Protein AF-A0A1Y0D7A4-F1 (afdb_monomer_lite)

pLDDT: mean 79.64, std 21.71, range [25.44, 97.0]

Secondary structure (DSSP, 8-state):
--GGG-SEEEEEEE-SS-THHHHHHHHIIIIIHHHTTPPP---SEEEEEE-HHHHHHHHHHHSSTTSHHHHHHHHTT-TTS-SS-EEEE-B-TTS-B-S---SHHHHHHHHHHHHHHHHHHHH-TTEEEEEE-TTS-HHHHHHHHHHHHHH--TT-EEE-------S---SSS-------------

InterPro domains:
  IPR013413 CRISPR-associated protein, NE0113 [TIGR02584] (11-155)
  IPR019092 CRISPR system ring nuclease SSO2081-like domain [PF09623] (18-155)

Radius of gyration: 16.31 Å; chains: 1; bounding box: 36×42×41 Å

Foldseek 3Di:
DALQPFPAEEEEEEAAQDLVVVLVVQCCQAVVCVVVVHRHRAHLAYEYEYAPQNVVNNCVAADDCPHPVVVSCVVRVSVNHHPDHHYHFQAAPVRHGGNHQDDPRSLVSLLVSLLVVLLVQLVDPRYEYEYELPHHDVSNSVSNVVSCVVSPDPSYDYFYDDDPPPDDDDDDDDDDDDDDDGDDPD

Structure (mmCIF, N/CA/C/O backbone):
data_AF-A0A1Y0D7A4-F1
#
_entry.id   AF-A0A1Y0D7A4-F1
#
loop_
_atom_site.group_PDB
_atom_site.id
_atom_site.type_symbol
_atom_site.label_atom_id
_atom_site.label_alt_id
_atom_site.label_comp_id
_atom_site.label_asym_id
_atom_site.label_entity_id
_atom_site.label_seq_id
_atom_site.pdbx_PDB_ins_code
_atom_site.Cartn_x
_atom_site.Cartn_y
_atom_site.Cartn_z
_atom_site.occupancy
_atom_site.B_iso_or_equiv
_atom_site.auth_seq_id
_atom_site.auth_comp_id
_atom_site.auth_asym_id
_atom_site.auth_atom_id
_atom_site.pdbx_PDB_model_num
ATOM 1 N N . MET A 1 1 ? -22.213 -8.895 2.397 1.00 66.75 1 MET A N 1
ATOM 2 C CA . MET A 1 1 ? -21.315 -8.261 3.378 1.00 66.75 1 MET A CA 1
ATOM 3 C C . MET A 1 1 ? -20.869 -6.936 2.798 1.00 66.75 1 MET A C 1
ATOM 5 O O . MET A 1 1 ? -20.529 -6.893 1.618 1.00 66.75 1 MET A O 1
ATOM 9 N N . ARG A 1 2 ? -20.982 -5.854 3.564 1.00 76.62 2 ARG A N 1
ATOM 10 C CA . ARG A 1 2 ? -20.491 -4.536 3.144 1.00 76.62 2 ARG A CA 1
ATOM 11 C C . ARG A 1 2 ? -18.962 -4.493 3.295 1.00 76.62 2 ARG A C 1
ATOM 13 O O . ARG A 1 2 ? -18.454 -5.177 4.179 1.00 76.62 2 ARG A O 1
ATOM 20 N N . PRO A 1 3 ? -18.215 -3.712 2.491 1.00 79.56 3 PRO A N 1
ATOM 21 C CA . PRO A 1 3 ? -16.749 -3.664 2.570 1.00 79.56 3 PRO A CA 1
ATOM 22 C C . PRO A 1 3 ? -16.194 -3.415 3.985 1.00 79.56 3 PRO A C 1
ATOM 24 O O . PRO A 1 3 ? -15.186 -3.999 4.364 1.00 79.56 3 PRO A O 1
ATOM 27 N N . GLU A 1 4 ? -16.869 -2.594 4.792 1.00 81.12 4 GLU A N 1
ATOM 28 C CA . GLU A 1 4 ? -16.495 -2.300 6.182 1.00 81.12 4 GLU A CA 1
ATOM 29 C C . GLU A 1 4 ? -16.616 -3.503 7.146 1.00 81.12 4 GLU A C 1
ATOM 31 O O . GLU A 1 4 ? -15.912 -3.558 8.158 1.00 81.12 4 GLU A O 1
ATOM 36 N N . GLU A 1 5 ? -17.460 -4.483 6.812 1.00 81.56 5 GLU A N 1
ATOM 37 C CA . GLU A 1 5 ? -17.761 -5.675 7.623 1.00 81.56 5 GLU A CA 1
ATOM 38 C C . GLU A 1 5 ? -16.810 -6.844 7.344 1.00 81.56 5 GLU A C 1
ATOM 40 O O . GLU A 1 5 ? -16.833 -7.835 8.070 1.00 81.56 5 GLU A O 1
ATOM 45 N N . HIS A 1 6 ? -15.973 -6.748 6.307 1.00 81.56 6 HIS A N 1
ATOM 46 C CA . HIS A 1 6 ? -15.005 -7.797 6.008 1.00 81.56 6 HIS A CA 1
ATOM 47 C C . HIS A 1 6 ? -13.933 -7.893 7.107 1.00 81.56 6 HIS A C 1
ATOM 49 O O . HIS A 1 6 ? -13.478 -6.854 7.612 1.00 81.56 6 HIS A O 1
ATOM 55 N N . PRO A 1 7 ? -13.503 -9.116 7.474 1.00 81.19 7 PRO A N 1
ATOM 56 C CA . PRO A 1 7 ? -12.421 -9.309 8.435 1.00 81.19 7 PRO A CA 1
ATOM 57 C C . PRO A 1 7 ? -11.089 -8.805 7.868 1.00 81.19 7 PRO A C 1
ATOM 59 O O . PRO A 1 7 ? -10.341 -8.129 8.568 1.00 81.19 7 PRO A O 1
ATOM 62 N N . GLU A 1 8 ? -10.829 -9.062 6.584 1.00 89.94 8 GLU A N 1
ATOM 63 C CA . GLU A 1 8 ? -9.659 -8.551 5.878 1.00 89.94 8 GLU A CA 1
ATOM 64 C C . GLU A 1 8 ? -10.044 -7.311 5.059 1.00 89.94 8 GLU A C 1
ATOM 66 O O . GLU A 1 8 ? -10.843 -7.383 4.124 1.00 89.94 8 GLU A O 1
ATOM 71 N N . LYS A 1 9 ? -9.485 -6.158 5.433 1.00 92.19 9 LYS A N 1
ATOM 72 C CA . LYS A 1 9 ? -9.678 -4.861 4.776 1.00 92.19 9 LYS A CA 1
ATOM 73 C C . LYS A 1 9 ? -8.329 -4.334 4.313 1.00 92.19 9 LYS A C 1
ATOM 75 O O . LYS A 1 9 ? -7.531 -3.858 5.123 1.00 92.19 9 LYS A O 1
ATOM 80 N N . VAL A 1 10 ? -8.078 -4.408 3.013 1.00 94.06 10 VAL A N 1
ATOM 81 C CA . VAL A 1 10 ? -6.814 -3.982 2.411 1.00 94.06 10 VAL A CA 1
ATOM 82 C C . VAL A 1 10 ? -6.973 -2.576 1.855 1.00 94.06 10 VAL A C 1
ATOM 84 O O . VAL A 1 10 ? -7.825 -2.329 1.004 1.00 94.06 10 VAL A O 1
ATOM 87 N N . LEU A 1 11 ? -6.127 -1.657 2.311 1.00 94.25 11 LEU A N 1
ATOM 88 C CA . LEU A 1 11 ? -5.907 -0.371 1.663 1.00 94.25 11 LEU A CA 1
ATOM 89 C C . LEU A 1 11 ? -4.670 -0.477 0.769 1.00 94.25 11 LEU A C 1
ATOM 91 O O . LEU A 1 11 ? -3.555 -0.541 1.277 1.00 94.25 11 LEU A O 1
ATOM 95 N N . LEU A 1 12 ? -4.865 -0.485 -0.549 1.00 93.56 12 LEU A N 1
ATOM 96 C CA . LEU A 1 12 ? -3.779 -0.466 -1.529 1.00 93.56 12 LEU A CA 1
ATOM 97 C C . LEU A 1 12 ? -3.603 0.947 -2.084 1.00 93.56 12 LEU A C 1
ATOM 99 O O . LEU A 1 12 ? -4.562 1.565 -2.548 1.00 93.56 12 LEU A O 1
ATOM 103 N N . ILE A 1 13 ? -2.380 1.465 -2.046 1.00 90.62 13 ILE A N 1
ATOM 104 C CA . ILE A 1 13 ? -2.050 2.814 -2.508 1.00 90.62 13 ILE A CA 1
ATOM 105 C C . ILE A 1 13 ? -0.863 2.720 -3.459 1.00 90.62 13 ILE A C 1
ATOM 107 O O . ILE A 1 13 ? 0.206 2.249 -3.075 1.00 90.62 13 ILE A O 1
ATOM 111 N N . SER A 1 14 ? -1.037 3.194 -4.692 1.00 86.19 14 SER A N 1
ATOM 112 C CA . SER A 1 14 ? 0.091 3.413 -5.598 1.00 86.19 14 SER A CA 1
ATOM 113 C C . SER A 1 14 ? 0.609 4.839 -5.417 1.00 86.19 14 SER A C 1
ATOM 115 O O . SER A 1 14 ? -0.119 5.801 -5.665 1.00 86.19 14 SER A O 1
ATOM 117 N N . VAL A 1 15 ? 1.849 4.980 -4.943 1.00 77.56 15 VAL A N 1
ATOM 118 C CA . VAL A 1 15 ? 2.443 6.279 -4.585 1.00 77.56 15 VAL A CA 1
ATOM 119 C C . VAL A 1 15 ? 3.649 6.571 -5.461 1.00 77.56 15 VAL A C 1
ATOM 121 O O . VAL A 1 15 ? 4.411 5.681 -5.811 1.00 77.56 15 VAL A O 1
ATOM 124 N N . GLY A 1 16 ? 3.823 7.835 -5.820 1.00 75.19 16 GLY A N 1
ATOM 125 C CA . GLY A 1 16 ? 5.002 8.375 -6.475 1.00 75.19 16 GLY A CA 1
ATOM 126 C C . GLY A 1 16 ? 5.917 8.981 -5.421 1.00 75.19 16 GLY A C 1
ATOM 127 O O . GLY A 1 16 ? 6.428 8.280 -4.557 1.00 75.19 16 GLY A O 1
ATOM 128 N N . THR A 1 17 ? 6.111 10.296 -5.471 1.00 68.31 17 THR A N 1
ATOM 129 C CA . THR A 1 17 ? 7.057 11.008 -4.595 1.00 68.31 17 THR A CA 1
ATOM 130 C C . THR A 1 17 ? 6.411 11.725 -3.409 1.00 68.31 17 THR A C 1
ATOM 132 O O . THR A 1 17 ? 7.130 12.290 -2.592 1.00 68.31 17 THR A O 1
ATOM 135 N N . SER A 1 18 ? 5.077 11.737 -3.295 1.00 77.69 18 SER A N 1
ATOM 136 C CA . SER A 1 18 ? 4.376 12.414 -2.194 1.00 77.69 18 SER A CA 1
ATOM 137 C C . SER A 1 18 ? 3.760 11.394 -1.235 1.00 77.69 18 SER A C 1
ATOM 139 O O . SER A 1 18 ? 2.631 10.951 -1.451 1.00 77.69 18 SER A O 1
ATOM 141 N N . PRO A 1 19 ? 4.473 11.006 -0.165 1.00 78.38 19 PRO A N 1
ATOM 142 C CA . PRO A 1 19 ? 3.969 10.023 0.789 1.00 78.38 19 PRO A CA 1
ATOM 143 C C . PRO A 1 19 ? 2.844 10.543 1.688 1.00 78.38 19 PRO A C 1
ATOM 145 O O . PRO A 1 19 ? 2.133 9.740 2.286 1.00 78.38 19 PRO A O 1
ATOM 148 N N . GLN A 1 20 ? 2.631 11.863 1.754 1.00 84.31 20 GLN A N 1
ATOM 149 C CA . GLN A 1 20 ? 1.544 12.490 2.520 1.00 84.31 20 GLN A CA 1
ATOM 150 C C . GLN A 1 20 ? 0.165 11.969 2.102 1.00 84.31 20 GLN A C 1
ATOM 152 O O . GLN A 1 20 ? -0.742 11.875 2.924 1.00 84.31 20 GLN A O 1
ATOM 157 N N . ILE A 1 21 ? 0.020 11.545 0.845 1.00 86.06 21 ILE A N 1
ATOM 158 C CA . ILE A 1 21 ? -1.238 10.985 0.362 1.00 86.06 21 ILE A CA 1
ATOM 159 C C . ILE A 1 21 ? -1.675 9.738 1.140 1.00 86.06 21 ILE A C 1
ATOM 161 O O . ILE A 1 21 ? -2.866 9.462 1.253 1.00 86.06 21 ILE A O 1
ATOM 165 N N . ILE A 1 22 ? -0.724 8.984 1.704 1.00 90.06 22 ILE A N 1
ATOM 166 C CA . ILE A 1 22 ? -1.014 7.764 2.459 1.00 90.06 22 ILE A CA 1
ATOM 167 C C . ILE A 1 22 ? -1.773 8.122 3.736 1.00 90.06 22 ILE A C 1
ATOM 169 O O . ILE A 1 22 ? -2.832 7.554 4.003 1.00 90.06 22 ILE A O 1
ATOM 173 N N . THR A 1 23 ? -1.284 9.105 4.495 1.00 92.38 23 THR A N 1
ATOM 174 C CA . THR A 1 23 ? -1.943 9.549 5.729 1.00 92.38 23 THR A CA 1
ATOM 175 C C . THR A 1 23 ? -3.266 10.256 5.450 1.00 92.38 23 THR A C 1
ATOM 177 O O . THR A 1 23 ? -4.225 10.050 6.193 1.00 92.38 23 THR A O 1
ATOM 180 N N . GLU A 1 24 ? -3.368 11.016 4.355 1.00 91.62 24 GLU A N 1
ATOM 181 C CA . GLU A 1 24 ? -4.622 11.651 3.924 1.00 91.62 24 GLU A CA 1
ATOM 182 C C . GLU A 1 24 ? -5.714 10.629 3.595 1.00 91.62 24 GLU A C 1
ATOM 184 O O . GLU A 1 24 ? -6.858 10.775 4.031 1.00 91.62 24 GLU A O 1
ATOM 189 N N . VAL A 1 25 ? -5.371 9.570 2.859 1.00 92.00 25 VAL A N 1
ATOM 190 C CA . VAL A 1 25 ? -6.330 8.518 2.506 1.00 92.00 25 VAL A CA 1
ATOM 191 C C . VAL A 1 25 ? -6.778 7.759 3.751 1.00 92.00 25 VAL A C 1
ATOM 193 O O . VAL A 1 25 ? -7.975 7.519 3.910 1.00 92.00 25 VAL A O 1
ATOM 196 N N . ILE A 1 26 ? -5.857 7.424 4.660 1.00 94.12 26 ILE A N 1
ATOM 197 C CA . ILE A 1 26 ? -6.214 6.780 5.931 1.00 94.12 26 ILE A CA 1
ATOM 198 C C . ILE A 1 26 ? -7.175 7.677 6.714 1.00 94.12 26 ILE A C 1
ATOM 200 O O . ILE A 1 26 ? -8.252 7.222 7.093 1.00 94.12 26 ILE A O 1
ATOM 204 N N . TYR A 1 27 ? -6.841 8.959 6.883 1.00 94.81 27 TYR A N 1
ATOM 205 C CA . TYR A 1 27 ? -7.694 9.933 7.564 1.00 94.81 27 TYR A CA 1
ATOM 206 C C . TYR A 1 27 ? -9.097 10.022 6.943 1.00 94.81 27 TYR A C 1
ATOM 208 O O . TYR A 1 27 ? -10.106 10.033 7.655 1.00 94.81 27 TYR A O 1
ATOM 216 N N . ALA A 1 28 ? -9.173 10.061 5.610 1.00 92.69 28 ALA A N 1
ATOM 217 C CA . ALA A 1 28 ? -10.433 10.131 4.885 1.00 92.69 28 ALA A CA 1
ATOM 218 C C . ALA A 1 28 ? -11.301 8.882 5.112 1.00 92.69 28 ALA A C 1
ATOM 220 O O . ALA A 1 28 ? -12.522 8.991 5.207 1.00 92.69 28 ALA A O 1
ATOM 221 N N . LEU A 1 29 ? -10.693 7.696 5.207 1.00 92.56 29 LEU A N 1
ATOM 222 C CA . LEU A 1 29 ? -11.399 6.423 5.384 1.00 92.56 29 LEU A CA 1
ATOM 223 C C . LEU A 1 29 ? -11.807 6.134 6.829 1.00 92.56 29 LEU A C 1
ATOM 225 O O . LEU A 1 29 ? -12.768 5.393 7.054 1.00 92.56 29 LEU A O 1
ATOM 229 N N . THR A 1 30 ? -11.122 6.740 7.792 1.00 94.38 30 THR A N 1
ATOM 230 C CA . THR A 1 30 ? -11.379 6.548 9.217 1.00 94.38 30 THR A CA 1
ATOM 231 C C . THR A 1 30 ? -12.063 7.787 9.795 1.00 94.38 30 THR A C 1
ATOM 233 O O . THR A 1 30 ? -13.293 7.890 9.793 1.00 94.38 30 THR A O 1
ATOM 236 N N . VAL A 1 31 ? -11.273 8.773 10.209 1.00 94.44 31 VAL A N 1
ATOM 237 C CA . VAL A 1 31 ? -11.685 9.947 10.981 1.00 94.44 31 VAL A CA 1
ATOM 238 C C . VAL A 1 31 ? -12.746 10.770 10.260 1.00 94.44 31 VAL A C 1
ATOM 240 O O . VAL A 1 31 ? -13.755 11.147 10.856 1.00 94.44 31 VAL A O 1
ATOM 243 N N . GLN A 1 32 ? -12.552 11.061 8.972 1.00 92.00 32 GLN A N 1
ATOM 244 C CA . GLN A 1 32 ? -13.497 11.895 8.231 1.00 92.00 32 GLN A CA 1
ATOM 245 C C . GLN A 1 32 ? -14.859 11.208 8.087 1.00 92.00 32 GLN A C 1
ATOM 247 O O . GLN A 1 32 ? -15.890 11.850 8.285 1.00 92.00 32 GLN A O 1
ATOM 252 N N . ARG A 1 33 ? -14.879 9.907 7.773 1.00 91.56 33 ARG A N 1
ATOM 253 C CA . ARG A 1 33 ? -16.125 9.135 7.660 1.00 91.56 33 ARG A CA 1
ATOM 254 C C . ARG A 1 33 ? -16.848 9.047 8.992 1.00 91.56 33 ARG A C 1
ATOM 256 O O . ARG A 1 33 ? -18.050 9.290 9.025 1.00 91.56 33 ARG A O 1
ATOM 263 N N . GLN A 1 34 ? -16.113 8.813 10.076 1.00 91.75 34 GLN A N 1
ATOM 264 C CA . GLN A 1 34 ? -16.672 8.826 11.424 1.00 91.75 34 GLN A CA 1
ATOM 265 C C . GLN A 1 34 ? -17.337 10.171 11.746 1.00 91.75 34 GLN A C 1
ATOM 267 O O . GLN A 1 34 ? -18.488 10.205 12.173 1.00 91.75 34 GLN A O 1
ATOM 272 N N . ARG A 1 35 ? -16.653 11.290 11.466 1.00 92.88 35 ARG A N 1
ATOM 273 C CA . ARG A 1 35 ? -17.196 12.650 11.655 1.00 92.88 35 ARG A CA 1
ATOM 274 C C . ARG A 1 35 ? -18.439 12.920 10.805 1.00 92.88 35 ARG A C 1
ATOM 276 O O . ARG A 1 35 ? -19.299 13.692 11.212 1.00 92.88 35 ARG A O 1
ATOM 283 N N . GLN A 1 36 ? -18.537 12.283 9.642 1.00 92.38 36 GLN A N 1
ATOM 284 C CA . GLN A 1 36 ? -19.694 12.346 8.746 1.00 92.38 36 GLN A CA 1
ATOM 285 C C . GLN A 1 36 ? -20.789 11.322 9.091 1.00 92.38 36 GLN A C 1
ATOM 287 O O . GLN A 1 36 ? -21.747 11.205 8.333 1.00 92.38 36 GLN A O 1
ATOM 292 N N . GLN A 1 37 ? -20.660 10.582 10.201 1.00 92.19 37 GLN A N 1
ATOM 293 C CA . GLN A 1 37 ? -21.600 9.531 10.616 1.00 92.19 37 GLN A CA 1
ATOM 294 C C . GLN A 1 37 ? -21.758 8.422 9.556 1.00 92.19 37 GLN A C 1
ATOM 296 O O . GLN A 1 37 ? -22.803 7.787 9.433 1.00 92.19 37 GLN A O 1
ATOM 301 N N . LEU A 1 38 ? -20.699 8.179 8.778 1.00 88.25 38 LEU A N 1
ATOM 302 C CA . LEU A 1 38 ? -20.614 7.105 7.792 1.00 88.25 38 LEU A CA 1
ATOM 303 C C . LEU A 1 38 ? -19.805 5.925 8.357 1.00 88.25 38 LEU A C 1
ATOM 305 O O . LEU A 1 38 ? -18.864 6.146 9.121 1.00 88.25 38 LEU A O 1
ATOM 309 N N . PRO A 1 39 ? -20.082 4.675 7.932 1.00 88.12 39 PRO A N 1
ATOM 310 C CA . PRO A 1 39 ? -19.289 3.519 8.349 1.00 88.12 39 PRO A CA 1
ATOM 311 C C . PRO A 1 39 ? -17.812 3.697 7.985 1.00 88.12 39 PRO A C 1
ATOM 313 O O . PRO A 1 39 ? -17.500 3.935 6.813 1.00 88.12 39 PRO A O 1
ATOM 316 N N . MET A 1 40 ? -16.910 3.601 8.962 1.00 90.69 40 MET A N 1
ATOM 317 C CA . MET A 1 40 ? -15.465 3.696 8.729 1.00 90.69 40 MET A CA 1
ATOM 318 C C . MET A 1 40 ? -14.964 2.512 7.901 1.00 90.69 40 MET A C 1
ATOM 320 O O . MET A 1 40 ? -15.472 1.399 8.017 1.00 90.69 40 MET A O 1
ATOM 324 N N . PHE A 1 41 ? -13.921 2.741 7.110 1.00 90.94 41 PHE A N 1
ATOM 325 C CA . PHE A 1 41 ? -13.114 1.667 6.546 1.00 90.94 41 PHE A CA 1
ATOM 326 C C . PHE A 1 41 ? -11.772 1.659 7.282 1.00 90.94 41 PHE A C 1
ATOM 328 O O . PHE A 1 41 ? -10.855 2.387 6.914 1.00 90.94 41 PHE A O 1
ATOM 335 N N . MET A 1 42 ? -11.692 0.881 8.364 1.00 94.44 42 MET A N 1
ATOM 336 C CA . MET A 1 42 ? -10.463 0.703 9.139 1.00 94.44 42 MET A CA 1
ATOM 337 C C . MET A 1 42 ? -9.617 -0.399 8.486 1.00 94.44 42 MET A C 1
ATOM 339 O O . MET A 1 42 ? -10.037 -1.558 8.525 1.00 94.44 42 MET A O 1
ATOM 343 N N . PRO A 1 43 ? -8.493 -0.082 7.821 1.00 95.25 43 PRO A N 1
ATOM 344 C CA . PRO A 1 43 ? -7.713 -1.100 7.131 1.00 95.25 43 PRO A CA 1
ATOM 345 C C . PRO A 1 43 ? -7.083 -2.057 8.144 1.00 95.25 43 PRO A C 1
ATOM 347 O O . PRO A 1 43 ? -6.479 -1.616 9.112 1.00 95.25 43 PRO A O 1
ATOM 350 N N . SER A 1 44 ? -7.179 -3.360 7.892 1.00 95.25 44 SER A N 1
ATOM 351 C CA . SER A 1 44 ? -6.408 -4.380 8.613 1.00 95.25 44 SER A CA 1
ATOM 352 C C . SER A 1 44 ? -5.044 -4.623 7.960 1.00 95.25 44 SER A C 1
ATOM 354 O O . SER A 1 44 ? -4.155 -5.208 8.573 1.00 95.25 44 SER A O 1
ATOM 356 N N . LYS A 1 45 ? -4.869 -4.175 6.710 1.00 95.81 45 LYS A N 1
ATOM 357 C CA . LYS A 1 45 ? -3.602 -4.193 5.979 1.00 95.81 45 LYS A CA 1
ATOM 358 C C . LYS A 1 45 ? -3.475 -2.938 5.119 1.00 95.81 45 LYS A C 1
ATOM 360 O O . LYS A 1 45 ? -4.433 -2.538 4.458 1.00 95.81 45 LYS A O 1
ATOM 365 N N . ILE A 1 46 ? -2.286 -2.342 5.097 1.00 95.94 46 ILE A N 1
ATOM 366 C CA . ILE A 1 46 ? -1.950 -1.218 4.215 1.00 95.94 46 ILE A CA 1
ATOM 367 C C . ILE A 1 46 ? -0.815 -1.663 3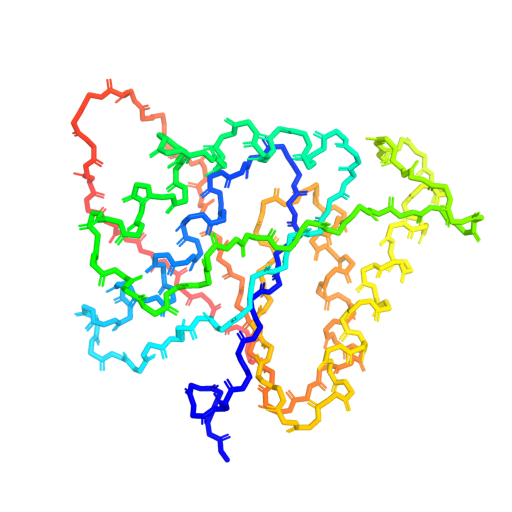.305 1.00 95.94 46 ILE A C 1
ATOM 369 O O . ILE A 1 46 ? 0.221 -2.100 3.796 1.00 95.94 46 ILE A O 1
ATOM 373 N N . VAL A 1 47 ? -1.025 -1.551 1.996 1.00 95.50 47 VAL A N 1
ATOM 374 C CA .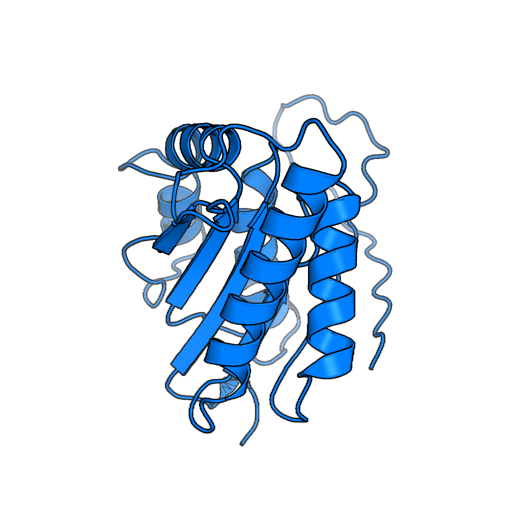 VAL A 1 47 ? -0.070 -1.934 0.957 1.00 95.50 47 VAL A CA 1
ATOM 375 C C . VAL A 1 47 ? 0.283 -0.703 0.138 1.00 95.50 47 VAL A C 1
ATOM 377 O O . VAL A 1 47 ? -0.585 -0.106 -0.499 1.00 95.50 47 VAL A O 1
ATOM 380 N N . VAL A 1 48 ? 1.557 -0.327 0.137 1.00 94.06 48 VAL A N 1
ATOM 381 C CA . VAL A 1 48 ? 2.079 0.790 -0.653 1.00 94.06 48 VAL A CA 1
ATOM 382 C C . VAL A 1 48 ? 2.906 0.237 -1.799 1.00 94.06 48 VAL A C 1
ATOM 384 O O . VAL A 1 48 ? 3.935 -0.392 -1.576 1.00 94.06 48 VAL A O 1
ATOM 387 N N . VAL A 1 49 ? 2.466 0.497 -3.027 1.00 93.19 49 VAL A N 1
ATOM 388 C CA . VAL A 1 49 ? 3.152 0.080 -4.253 1.00 93.19 49 VAL A CA 1
ATOM 389 C C . VAL A 1 49 ? 3.874 1.275 -4.858 1.00 93.19 49 VAL A C 1
ATOM 391 O O . VAL A 1 49 ? 3.243 2.287 -5.176 1.00 93.19 49 VAL A O 1
ATOM 394 N N . SER A 1 50 ? 5.187 1.166 -5.045 1.00 92.25 50 SER A N 1
ATOM 395 C CA . SER A 1 50 ? 5.977 2.199 -5.720 1.00 92.25 50 SER A CA 1
ATOM 396 C C . SER A 1 50 ? 7.291 1.644 -6.276 1.00 92.25 50 SER A C 1
ATOM 398 O O . SER A 1 50 ? 7.612 0.473 -6.094 1.00 92.25 50 SER A O 1
ATOM 400 N N . THR A 1 51 ? 8.052 2.480 -6.977 1.00 92.50 51 THR A N 1
ATOM 401 C CA . THR A 1 51 ? 9.434 2.174 -7.372 1.00 92.50 51 THR A CA 1
ATOM 402 C C . THR A 1 51 ? 10.348 2.181 -6.144 1.00 92.50 51 THR A C 1
ATOM 404 O O . THR A 1 51 ? 9.959 2.678 -5.080 1.00 92.50 51 THR A O 1
ATOM 407 N N . THR A 1 52 ? 11.580 1.682 -6.276 1.00 93.81 52 THR A N 1
ATOM 408 C CA . THR A 1 52 ? 12.563 1.690 -5.176 1.00 93.81 52 THR A CA 1
ATOM 409 C C . THR A 1 52 ? 12.717 3.093 -4.589 1.00 93.81 52 THR A C 1
ATOM 411 O O . THR A 1 52 ? 12.648 3.281 -3.373 1.00 93.81 52 THR A O 1
ATOM 414 N N . THR A 1 53 ? 12.847 4.099 -5.462 1.00 91.06 53 THR A N 1
ATOM 415 C CA . THR A 1 53 ? 12.991 5.501 -5.054 1.00 91.06 53 THR A CA 1
ATOM 416 C C . THR A 1 53 ? 11.768 5.990 -4.273 1.00 91.06 53 THR A C 1
ATOM 418 O O . THR A 1 53 ? 11.918 6.605 -3.219 1.00 91.06 53 THR A O 1
ATOM 421 N N . GLY A 1 54 ? 10.554 5.691 -4.746 1.00 89.88 54 GLY A N 1
ATOM 422 C CA . GLY A 1 54 ? 9.325 6.116 -4.071 1.00 89.88 54 GLY A CA 1
ATOM 423 C C . GLY A 1 54 ? 9.132 5.462 -2.701 1.00 89.88 54 GLY A C 1
ATOM 424 O O . GLY A 1 54 ? 8.715 6.131 -1.757 1.00 89.88 54 GLY A O 1
ATOM 425 N N . ILE A 1 55 ? 9.511 4.189 -2.544 1.00 92.88 55 ILE A N 1
ATOM 426 C CA . ILE A 1 55 ? 9.472 3.506 -1.240 1.00 92.88 55 ILE A CA 1
ATOM 427 C C . ILE A 1 55 ? 10.469 4.116 -0.261 1.00 92.88 55 ILE A C 1
ATOM 429 O O . ILE A 1 55 ? 10.119 4.318 0.899 1.00 92.88 55 ILE A O 1
ATOM 433 N N . ILE A 1 56 ? 11.692 4.426 -0.701 1.00 92.62 56 ILE A N 1
ATOM 434 C CA . ILE A 1 56 ? 12.694 5.066 0.162 1.00 92.62 56 ILE A CA 1
ATOM 435 C C . ILE A 1 56 ? 12.153 6.394 0.705 1.00 92.62 56 ILE A C 1
ATOM 437 O O . ILE A 1 56 ? 12.219 6.636 1.911 1.00 92.62 56 ILE A O 1
ATOM 441 N N . GLU A 1 57 ? 11.577 7.229 -0.159 1.00 89.69 57 GLU A N 1
ATOM 442 C CA . GLU A 1 57 ? 10.990 8.507 0.256 1.00 89.69 57 GLU A CA 1
ATOM 443 C C . GLU A 1 57 ? 9.760 8.324 1.154 1.00 89.69 57 GLU A C 1
ATOM 445 O O . GLU A 1 57 ? 9.598 9.048 2.139 1.00 89.69 57 GLU A O 1
ATOM 450 N N . ALA A 1 58 ? 8.927 7.317 0.883 1.00 91.44 58 ALA A N 1
ATOM 451 C CA . ALA A 1 58 ? 7.783 7.007 1.728 1.00 91.44 58 ALA A CA 1
ATOM 452 C C . ALA A 1 58 ? 8.199 6.593 3.140 1.00 91.44 58 ALA A C 1
ATOM 454 O O . ALA A 1 58 ? 7.717 7.177 4.111 1.00 91.44 58 ALA A O 1
ATOM 455 N N . LYS A 1 59 ? 9.159 5.673 3.256 1.00 93.81 59 LYS A N 1
ATOM 456 C CA . LYS A 1 59 ? 9.684 5.215 4.546 1.00 93.81 59 LYS A CA 1
ATOM 457 C C . LYS A 1 59 ? 10.294 6.356 5.354 1.00 93.81 59 LYS A C 1
ATOM 459 O O . LYS A 1 59 ? 10.009 6.469 6.541 1.00 93.81 59 LYS A O 1
ATOM 464 N N . LYS A 1 60 ? 11.065 7.250 4.718 1.00 92.88 60 LYS A N 1
ATOM 465 C CA . LYS A 1 60 ? 11.659 8.425 5.390 1.00 92.88 60 LYS A CA 1
ATOM 466 C C . LYS A 1 60 ? 10.617 9.312 6.076 1.00 92.88 60 LYS A C 1
ATOM 468 O O . LYS A 1 60 ? 10.901 9.869 7.132 1.00 92.88 60 LYS A O 1
ATOM 473 N N . GLY A 1 61 ? 9.445 9.485 5.465 1.00 90.50 61 GLY A N 1
ATOM 474 C CA . GLY A 1 61 ? 8.382 10.327 6.017 1.00 90.50 61 GLY A CA 1
ATOM 475 C C . GLY A 1 61 ? 7.441 9.594 6.975 1.00 90.50 61 GLY A C 1
ATOM 476 O O . GLY A 1 61 ? 6.961 10.187 7.942 1.00 90.50 61 GLY A O 1
ATOM 477 N N . LEU A 1 62 ? 7.127 8.332 6.691 1.00 93.25 62 LEU A N 1
ATOM 478 C CA . LEU A 1 62 ? 6.036 7.614 7.350 1.00 93.25 62 LEU A CA 1
ATOM 479 C C . LEU A 1 62 ? 6.498 6.757 8.521 1.00 93.25 62 LEU A C 1
ATOM 481 O O . LEU A 1 62 ? 5.775 6.695 9.515 1.00 93.25 62 LEU A O 1
ATOM 485 N N . ASP A 1 63 ? 7.670 6.134 8.414 1.00 94.44 63 ASP A N 1
ATOM 486 C CA . ASP A 1 63 ? 8.121 5.132 9.373 1.00 94.44 63 ASP A CA 1
ATOM 487 C C . ASP A 1 63 ? 8.806 5.763 10.597 1.00 94.44 63 ASP A C 1
ATOM 489 O O . ASP A 1 63 ? 9.235 6.920 10.610 1.00 94.44 63 ASP A O 1
ATOM 493 N N . GLY A 1 64 ? 8.936 4.956 11.651 1.00 92.81 64 GLY A N 1
ATOM 494 C CA . GLY A 1 64 ? 9.591 5.332 12.899 1.00 92.81 64 GLY A CA 1
ATOM 495 C C . GLY A 1 64 ? 8.662 6.011 13.908 1.00 92.81 64 GLY A C 1
ATOM 496 O O . GLY A 1 64 ? 7.525 6.386 13.614 1.00 92.81 64 GLY A O 1
ATOM 497 N N . ALA A 1 65 ? 9.165 6.185 15.133 1.00 89.12 65 ALA A N 1
ATOM 498 C CA . ALA A 1 65 ? 8.384 6.724 16.252 1.00 89.12 65 ALA A CA 1
ATOM 499 C C . ALA A 1 65 ? 7.849 8.146 15.994 1.00 89.12 65 ALA A C 1
ATOM 501 O O . ALA A 1 65 ? 6.783 8.504 16.480 1.00 89.12 65 ALA A O 1
ATOM 502 N N . ASN A 1 66 ? 8.572 8.936 15.191 1.00 88.94 66 ASN A N 1
ATOM 503 C CA . ASN A 1 66 ? 8.205 10.307 14.821 1.00 88.94 66 ASN A CA 1
ATOM 504 C C . ASN A 1 66 ? 7.652 10.431 13.389 1.00 88.94 66 ASN A C 1
ATOM 506 O O . ASN A 1 66 ? 7.423 11.557 12.926 1.00 88.94 66 ASN A O 1
ATOM 510 N N . GLY A 1 67 ? 7.470 9.307 12.690 1.00 93.00 67 GLY A N 1
ATOM 511 C CA . GLY A 1 67 ? 6.938 9.264 11.333 1.00 93.00 67 GLY A CA 1
ATOM 512 C C . GLY A 1 67 ? 5.470 9.683 11.273 1.00 93.00 67 GLY A C 1
ATOM 513 O O . GLY A 1 67 ? 4.729 9.583 12.257 1.00 93.00 67 GLY A O 1
ATOM 514 N N . TYR A 1 68 ? 5.033 10.182 10.115 1.00 93.88 68 TYR A N 1
ATOM 515 C CA . TYR A 1 68 ? 3.667 10.687 9.949 1.00 93.88 68 TYR A CA 1
ATOM 516 C C . TYR A 1 68 ? 2.596 9.599 10.107 1.00 93.88 68 TYR A C 1
ATOM 518 O O . TYR A 1 68 ? 1.474 9.926 10.485 1.00 93.88 68 TYR A O 1
ATOM 526 N N . TYR A 1 69 ? 2.926 8.323 9.870 1.00 94.88 69 TYR A N 1
ATOM 527 C CA . TYR A 1 69 ? 2.000 7.216 10.114 1.00 94.88 69 TYR A CA 1
ATOM 528 C C . TYR A 1 69 ? 1.722 7.038 11.613 1.00 94.88 69 TYR A C 1
ATOM 530 O O . TYR A 1 69 ? 0.567 7.042 12.039 1.00 94.88 69 TYR A O 1
ATOM 538 N N . THR A 1 70 ? 2.784 6.986 12.421 1.00 94.31 70 THR A N 1
ATOM 539 C CA . THR A 1 70 ? 2.694 6.884 13.885 1.00 94.31 70 THR A CA 1
ATOM 540 C C . THR A 1 70 ? 1.962 8.084 14.484 1.00 94.31 70 THR A C 1
ATOM 542 O O . THR A 1 70 ? 1.060 7.909 15.302 1.00 94.31 70 THR A O 1
ATOM 545 N N . LYS A 1 71 ? 2.292 9.301 14.032 1.00 94.94 71 LYS A N 1
ATOM 546 C CA . LYS A 1 71 ? 1.620 10.533 14.478 1.00 94.94 71 LYS A CA 1
ATOM 547 C C . LYS A 1 71 ? 0.132 10.531 14.147 1.00 94.94 71 LYS A C 1
ATOM 549 O O . LYS A 1 71 ? -0.671 10.804 15.025 1.00 94.94 71 LYS A O 1
ATOM 554 N N . LEU A 1 72 ? -0.251 10.149 12.923 1.00 95.31 72 LEU A N 1
ATOM 555 C CA . LEU A 1 72 ? -1.662 10.035 12.542 1.00 95.31 72 LEU A CA 1
ATOM 556 C C . LEU A 1 72 ? -2.417 9.075 13.472 1.00 95.31 72 LEU A C 1
ATOM 558 O O . LEU A 1 72 ? -3.529 9.382 13.901 1.00 95.31 72 LEU A O 1
ATOM 562 N N . ALA A 1 73 ? -1.819 7.921 13.780 1.00 95.44 73 ALA A N 1
ATOM 563 C CA . ALA A 1 73 ? -2.440 6.943 14.662 1.00 95.44 73 ALA A CA 1
ATOM 564 C C . ALA A 1 73 ? -2.636 7.488 16.087 1.00 95.44 73 ALA A C 1
ATOM 566 O O . ALA A 1 73 ? -3.686 7.264 16.690 1.00 95.44 73 ALA A O 1
ATOM 567 N N . GLN A 1 74 ? -1.659 8.243 16.596 1.00 95.38 74 GLN A N 1
ATOM 568 C CA . GLN A 1 74 ? -1.702 8.874 17.917 1.00 95.38 74 GLN A CA 1
ATOM 569 C C . GLN A 1 74 ? -2.706 10.033 17.980 1.00 95.38 74 GLN A C 1
ATOM 571 O O . GLN A 1 74 ? -3.579 10.026 18.846 1.00 95.38 74 GLN A O 1
ATOM 576 N N . ASP A 1 75 ? -2.622 10.979 17.041 1.00 95.94 75 ASP A N 1
ATOM 577 C CA . ASP A 1 75 ? -3.430 12.207 17.004 1.00 95.94 75 ASP A CA 1
ATOM 578 C C . ASP A 1 75 ? -4.936 11.922 16.921 1.00 95.94 75 ASP A C 1
ATOM 580 O O . ASP A 1 75 ? -5.757 12.717 17.381 1.00 95.94 75 ASP A O 1
ATOM 584 N N . TYR A 1 76 ? -5.308 10.785 16.326 1.00 95.81 76 TYR A N 1
ATOM 585 C CA . TYR A 1 76 ? -6.700 10.398 16.103 1.00 95.81 76 TYR A CA 1
ATOM 586 C C . TYR A 1 76 ? -7.124 9.116 16.824 1.00 95.81 76 TYR A C 1
ATOM 588 O O . TYR A 1 76 ? -8.212 8.611 16.555 1.00 95.81 76 TYR A O 1
ATOM 596 N N . HIS A 1 77 ? -6.298 8.603 17.741 1.00 95.31 77 HIS A N 1
ATOM 597 C CA . HIS A 1 77 ? -6.581 7.398 18.531 1.00 95.31 77 HIS A CA 1
ATOM 598 C C . HIS A 1 77 ? -6.989 6.182 17.678 1.00 95.31 77 HIS A C 1
ATOM 600 O O . HIS A 1 77 ? -7.915 5.442 18.009 1.00 95.31 77 HIS A O 1
ATOM 606 N N . LEU A 1 78 ? -6.296 5.973 16.558 1.00 94.94 78 LEU A N 1
ATOM 607 C CA . LEU A 1 78 ? -6.568 4.895 15.606 1.00 94.94 78 LEU A CA 1
ATOM 608 C C . LEU A 1 78 ? -5.904 3.586 16.068 1.00 94.94 78 LEU A C 1
ATOM 610 O O . LEU A 1 78 ? -4.950 3.115 15.453 1.00 94.94 78 LEU A O 1
ATOM 614 N N . THR A 1 79 ? -6.391 3.009 17.169 1.00 92.56 79 THR A N 1
ATOM 615 C CA . THR A 1 79 ? -5.769 1.850 17.844 1.00 92.56 79 THR A CA 1
ATOM 616 C C . THR A 1 79 ? -5.742 0.574 17.011 1.00 92.56 79 THR A C 1
ATOM 618 O O . THR A 1 79 ? -4.832 -0.230 17.180 1.00 92.56 79 THR A O 1
ATOM 621 N N . ASP A 1 80 ? -6.698 0.403 16.097 1.00 93.88 80 ASP A N 1
ATOM 622 C CA . ASP A 1 80 ? -6.809 -0.811 15.275 1.00 93.88 80 ASP A CA 1
ATOM 623 C C . ASP A 1 80 ? -6.038 -0.699 13.948 1.00 93.88 80 ASP A C 1
ATOM 625 O O . ASP A 1 80 ? -6.234 -1.513 13.044 1.00 93.88 80 ASP A O 1
ATOM 629 N N . LEU A 1 81 ? -5.204 0.338 13.778 1.00 94.81 81 LEU A N 1
ATOM 630 C CA . LEU A 1 81 ? -4.383 0.468 12.577 1.00 94.81 81 LEU A CA 1
ATOM 631 C C . LEU A 1 81 ? -3.280 -0.599 12.587 1.00 94.81 81 LEU A C 1
ATOM 633 O O . LEU A 1 81 ? -2.745 -0.923 13.650 1.00 94.81 81 LEU A O 1
ATOM 637 N N . PRO A 1 82 ? -2.869 -1.111 11.414 1.00 95.56 82 PRO A N 1
ATOM 638 C CA . PRO A 1 82 ? -1.758 -2.046 11.329 1.00 95.56 82 PRO A CA 1
ATOM 639 C C . PRO A 1 82 ? -0.488 -1.430 11.915 1.00 95.56 82 PRO A C 1
ATOM 641 O O . PRO A 1 82 ? -0.214 -0.247 11.725 1.00 95.56 82 PRO A O 1
ATOM 644 N N . THR A 1 83 ? 0.332 -2.225 12.591 1.00 92.38 83 THR A N 1
ATOM 645 C CA . THR A 1 83 ? 1.571 -1.724 13.209 1.00 92.38 83 THR A CA 1
ATOM 646 C C . THR A 1 83 ? 2.609 -1.261 12.186 1.00 92.38 83 THR A C 1
ATOM 648 O O . THR A 1 83 ? 3.471 -0.451 12.517 1.00 92.38 83 THR A O 1
ATOM 651 N N . ALA A 1 84 ? 2.525 -1.753 10.949 1.00 93.75 84 ALA A N 1
ATOM 652 C CA . ALA A 1 84 ? 3.437 -1.415 9.868 1.00 93.75 84 ALA A CA 1
ATOM 653 C C . ALA A 1 84 ? 2.722 -1.350 8.513 1.00 93.75 84 ALA A C 1
ATOM 655 O O . ALA A 1 84 ? 1.694 -1.996 8.289 1.00 93.75 84 ALA A O 1
ATOM 656 N N . ILE A 1 85 ? 3.317 -0.584 7.600 1.00 95.94 85 ILE A N 1
ATOM 657 C CA . ILE A 1 85 ? 2.937 -0.517 6.190 1.00 95.94 85 ILE A CA 1
ATOM 658 C C . ILE A 1 85 ? 3.696 -1.608 5.422 1.00 95.94 85 ILE A C 1
ATOM 660 O O . ILE A 1 85 ? 4.907 -1.765 5.583 1.00 95.94 85 ILE A O 1
ATOM 664 N N . ASP A 1 86 ? 2.991 -2.347 4.565 1.00 97.00 86 ASP A N 1
ATOM 665 C CA . ASP A 1 86 ? 3.583 -3.309 3.634 1.00 97.00 86 ASP A CA 1
ATOM 666 C C . ASP A 1 86 ? 4.018 -2.577 2.356 1.00 97.00 86 ASP A C 1
ATOM 668 O O . ASP A 1 86 ? 3.187 -2.138 1.559 1.00 97.00 86 ASP A O 1
ATOM 672 N N . TYR A 1 87 ? 5.325 -2.396 2.181 1.00 95.69 87 TYR A N 1
ATOM 673 C CA . TYR A 1 87 ? 5.893 -1.721 1.016 1.00 95.69 87 TYR A CA 1
ATOM 674 C C . TYR A 1 87 ? 6.248 -2.735 -0.073 1.00 95.69 87 TYR A C 1
ATOM 676 O O . TYR A 1 87 ? 7.111 -3.589 0.122 1.00 95.69 87 TYR A O 1
ATOM 684 N N . GLN A 1 88 ? 5.626 -2.591 -1.239 1.00 95.62 88 GLN A N 1
ATOM 685 C CA . GLN A 1 88 ? 5.777 -3.465 -2.396 1.00 95.62 88 GLN A CA 1
ATOM 686 C C . GLN A 1 88 ? 6.509 -2.727 -3.516 1.00 95.62 88 GLN A C 1
ATOM 688 O O . GLN A 1 88 ? 5.946 -1.851 -4.182 1.00 95.62 88 GLN A O 1
ATOM 693 N N . THR A 1 89 ? 7.784 -3.067 -3.703 1.00 95.31 89 THR A N 1
ATOM 694 C CA . THR A 1 89 ? 8.605 -2.494 -4.772 1.00 95.31 89 THR A CA 1
ATOM 695 C C . THR A 1 89 ? 8.171 -3.065 -6.111 1.00 95.31 89 THR A C 1
ATOM 697 O O . THR A 1 89 ? 8.127 -4.280 -6.281 1.00 95.31 89 THR A O 1
ATOM 700 N N . ILE A 1 90 ? 7.879 -2.189 -7.069 1.00 94.38 90 ILE A N 1
ATOM 701 C CA . ILE A 1 90 ? 7.651 -2.584 -8.458 1.00 94.38 90 ILE A CA 1
ATOM 702 C C . ILE A 1 90 ? 8.919 -3.266 -8.971 1.00 94.38 90 ILE A C 1
ATOM 704 O O . ILE A 1 90 ? 10.012 -2.715 -8.842 1.00 94.38 90 ILE A O 1
ATOM 708 N N . VAL A 1 91 ? 8.765 -4.443 -9.570 1.00 95.00 91 VAL A N 1
ATOM 709 C CA . VAL A 1 91 ? 9.859 -5.188 -10.199 1.00 95.00 91 VAL A CA 1
ATOM 710 C C . VAL A 1 91 ? 9.653 -5.286 -11.705 1.00 95.00 91 VAL A C 1
ATOM 712 O O . VAL A 1 91 ? 8.531 -5.214 -12.202 1.00 95.00 91 VAL A O 1
ATOM 715 N N . THR A 1 92 ? 10.753 -5.447 -12.430 1.00 93.88 92 THR A N 1
ATOM 716 C CA . THR A 1 92 ? 10.756 -5.733 -13.867 1.00 93.88 92 THR A CA 1
ATOM 717 C C . THR A 1 92 ? 10.264 -7.152 -14.155 1.00 93.88 92 THR A C 1
ATOM 719 O O . THR A 1 92 ? 10.194 -7.994 -13.258 1.00 93.88 92 THR A O 1
ATOM 722 N N . SER A 1 93 ? 10.025 -7.465 -15.433 1.00 90.81 93 SER A N 1
ATOM 723 C CA . SER A 1 93 ? 9.763 -8.831 -15.915 1.00 90.81 93 SER A CA 1
ATOM 724 C C . SER A 1 93 ? 10.778 -9.891 -15.450 1.00 90.81 93 SER A C 1
ATOM 726 O O . SER A 1 93 ? 10.466 -11.079 -15.455 1.00 90.81 93 SER A O 1
ATOM 728 N N . ASN A 1 94 ? 11.986 -9.476 -15.056 1.00 92.06 94 ASN A N 1
ATOM 729 C CA . ASN A 1 94 ? 13.052 -10.356 -14.575 1.00 92.06 94 ASN A CA 1
ATOM 730 C C . ASN A 1 94 ? 13.122 -10.425 -13.035 1.00 92.06 94 ASN A C 1
ATOM 732 O O . ASN A 1 94 ? 14.103 -10.930 -12.503 1.00 92.06 94 ASN A O 1
ATOM 736 N N . ASN A 1 95 ? 12.108 -9.918 -12.322 1.00 92.81 95 ASN A N 1
ATOM 737 C CA . ASN A 1 95 ? 12.049 -9.786 -10.858 1.00 92.81 95 ASN A CA 1
ATOM 738 C C . ASN A 1 95 ? 13.101 -8.851 -10.233 1.00 92.81 95 ASN A C 1
ATOM 740 O O . ASN A 1 95 ? 13.292 -8.865 -9.019 1.00 92.81 95 ASN A O 1
ATOM 744 N N . GLU A 1 96 ? 13.733 -7.991 -11.031 1.00 95.31 96 GLU A N 1
ATOM 745 C CA . GLU A 1 96 ? 14.655 -6.972 -10.518 1.00 95.31 96 GLU A CA 1
ATOM 746 C C . GLU A 1 96 ? 13.895 -5.719 -10.059 1.00 95.31 96 GLU A C 1
ATOM 748 O O . GLU A 1 96 ? 13.020 -5.261 -10.804 1.00 95.31 96 GLU A O 1
ATOM 753 N N . PRO A 1 97 ? 14.216 -5.130 -8.890 1.00 96.06 97 PRO A N 1
ATOM 754 C CA . PRO A 1 97 ? 13.616 -3.880 -8.430 1.00 96.06 97 PRO A CA 1
ATOM 755 C C . PRO A 1 97 ? 13.736 -2.756 -9.460 1.00 96.06 97 PRO A C 1
ATOM 757 O O . PRO A 1 97 ? 14.810 -2.484 -9.993 1.00 96.06 97 PRO A O 1
ATOM 760 N N . LEU A 1 98 ? 12.625 -2.070 -9.723 1.00 94.19 98 LEU A N 1
ATOM 761 C CA . LEU A 1 98 ? 12.593 -0.927 -10.620 1.00 94.19 98 LEU A CA 1
ATOM 762 C C . LEU A 1 98 ? 12.885 0.355 -9.833 1.00 94.19 98 LEU A C 1
ATOM 764 O O . LEU A 1 98 ? 12.056 0.812 -9.042 1.00 94.19 98 LEU A O 1
ATOM 768 N N . ASP A 1 99 ? 14.048 0.962 -10.077 1.00 92.00 99 ASP A N 1
ATOM 769 C CA . ASP A 1 99 ? 14.482 2.172 -9.366 1.00 92.00 99 ASP A CA 1
ATOM 770 C C . ASP A 1 99 ? 13.570 3.377 -9.616 1.00 92.00 99 ASP A C 1
ATOM 772 O O . ASP A 1 99 ? 13.194 4.105 -8.687 1.00 92.00 99 ASP A O 1
ATOM 776 N N . ASP A 1 100 ? 13.212 3.583 -10.882 1.00 89.50 100 ASP A N 1
ATOM 777 C CA . ASP A 1 100 ? 12.284 4.602 -11.360 1.00 89.50 100 ASP A CA 1
ATOM 778 C C . ASP A 1 100 ? 11.733 4.206 -12.743 1.00 89.50 100 ASP A C 1
ATOM 780 O O . ASP A 1 100 ? 12.340 3.414 -13.457 1.00 89.50 100 ASP A O 1
ATOM 784 N N . ILE A 1 101 ? 10.600 4.784 -13.145 1.00 88.19 101 ILE A N 1
ATOM 785 C CA . ILE A 1 101 ? 9.978 4.538 -14.455 1.00 88.19 101 ILE A CA 1
ATOM 786 C C . ILE A 1 101 ? 10.548 5.537 -15.469 1.00 88.19 101 ILE A C 1
ATOM 788 O O . ILE A 1 101 ? 10.214 6.716 -15.419 1.00 88.19 101 ILE A O 1
ATOM 792 N N . ARG A 1 102 ? 11.397 5.129 -16.410 1.00 88.50 102 ARG A N 1
ATOM 793 C CA . ARG A 1 102 ? 12.073 6.061 -17.338 1.00 88.50 102 ARG A CA 1
ATOM 794 C C . ARG A 1 102 ? 11.675 5.869 -18.792 1.00 88.50 102 ARG A C 1
ATOM 796 O O . ARG A 1 102 ? 11.677 6.834 -19.551 1.00 88.50 102 ARG A O 1
ATOM 803 N N . ASN A 1 103 ? 11.330 4.651 -19.183 1.00 90.75 103 ASN A N 1
ATOM 804 C CA . ASN A 1 103 ? 11.031 4.308 -20.571 1.00 90.75 103 ASN A CA 1
ATOM 805 C C . ASN A 1 103 ? 9.723 3.497 -20.702 1.00 90.75 103 ASN A C 1
ATOM 807 O O . ASN A 1 103 ? 9.029 3.217 -19.721 1.00 90.75 103 ASN A O 1
ATOM 811 N N . SER A 1 104 ? 9.344 3.152 -21.934 1.00 90.38 104 SER A N 1
ATOM 812 C CA . SER A 1 104 ? 8.111 2.401 -22.213 1.00 90.38 104 SER A CA 1
ATOM 813 C C . SER A 1 104 ? 8.125 0.977 -21.652 1.00 90.38 104 SER A C 1
ATOM 815 O O . SER A 1 104 ? 7.071 0.487 -21.257 1.00 90.38 104 SER A O 1
ATOM 817 N N . LYS A 1 105 ? 9.294 0.326 -21.577 1.00 93.06 105 LYS A N 1
ATOM 818 C CA . LYS A 1 105 ? 9.431 -0.991 -20.944 1.00 93.06 105 LYS A CA 1
ATOM 819 C C . LYS A 1 105 ? 9.183 -0.895 -19.439 1.00 93.06 105 LYS A C 1
ATOM 821 O O . LYS A 1 105 ? 8.375 -1.659 -18.931 1.00 93.06 105 LYS A O 1
ATOM 826 N N . ASP A 1 106 ? 9.774 0.088 -18.762 1.00 92.25 106 ASP A N 1
ATOM 827 C CA . ASP A 1 106 ? 9.550 0.299 -17.325 1.00 92.25 106 ASP A CA 1
ATOM 828 C C . ASP A 1 106 ? 8.067 0.567 -17.016 1.00 92.25 106 ASP A C 1
ATOM 830 O O . ASP A 1 106 ? 7.537 0.138 -15.995 1.00 92.25 106 ASP A O 1
ATOM 834 N N . ASN A 1 107 ? 7.381 1.286 -17.912 1.00 90.56 107 ASN A N 1
ATOM 835 C CA . ASN A 1 107 ? 5.943 1.525 -17.809 1.00 90.56 107 ASN A CA 1
ATOM 836 C C . ASN A 1 107 ? 5.129 0.230 -17.950 1.00 90.56 107 ASN A C 1
ATOM 838 O O . ASN A 1 107 ? 4.180 0.041 -17.194 1.00 90.56 107 ASN A O 1
ATOM 842 N N . ALA A 1 108 ? 5.491 -0.648 -18.890 1.00 92.25 108 ALA A N 1
ATOM 843 C CA . ALA A 1 108 ? 4.842 -1.948 -19.057 1.00 92.25 108 ALA A CA 1
ATOM 844 C C . ALA A 1 108 ? 5.076 -2.851 -17.837 1.00 92.25 108 ALA A C 1
ATOM 846 O O . ALA A 1 108 ? 4.117 -3.376 -17.282 1.00 92.25 108 ALA A O 1
ATOM 847 N N . ASP A 1 109 ? 6.319 -2.927 -17.354 1.00 94.75 109 ASP A N 1
ATOM 848 C CA . ASP A 1 109 ? 6.674 -3.683 -16.150 1.00 94.75 109 ASP A CA 1
ATOM 849 C C . ASP A 1 109 ? 5.878 -3.176 -14.923 1.00 94.75 109 ASP A C 1
ATOM 851 O O . ASP A 1 109 ? 5.299 -3.960 -14.168 1.00 94.75 109 ASP A O 1
ATOM 855 N N . ALA A 1 110 ? 5.753 -1.853 -14.758 1.00 92.19 110 ALA A N 1
ATOM 856 C CA . ALA A 1 110 ? 4.933 -1.260 -13.701 1.00 92.19 110 ALA A CA 1
ATOM 857 C C . ALA A 1 110 ? 3.434 -1.562 -13.858 1.00 92.19 110 ALA A C 1
ATOM 859 O O . ALA A 1 110 ? 2.752 -1.817 -12.861 1.00 92.19 110 ALA A O 1
ATOM 860 N N . ALA A 1 111 ? 2.911 -1.526 -15.086 1.00 91.56 111 ALA A N 1
ATOM 861 C CA . ALA A 1 111 ? 1.518 -1.846 -15.372 1.00 91.56 111 ALA A CA 1
ATOM 862 C C . ALA A 1 111 ? 1.198 -3.302 -15.018 1.00 91.56 111 ALA A C 1
ATOM 864 O O . ALA A 1 111 ? 0.222 -3.552 -14.309 1.00 91.56 111 ALA A O 1
ATOM 865 N N . ASP A 1 112 ? 2.047 -4.237 -15.444 1.00 94.06 112 ASP A N 1
ATOM 866 C CA . ASP A 1 112 ? 1.894 -5.665 -15.174 1.00 94.06 112 ASP A CA 1
ATOM 867 C C . ASP A 1 112 ? 1.986 -5.963 -13.676 1.00 94.06 112 ASP A C 1
ATOM 869 O O . ASP A 1 112 ? 1.181 -6.732 -13.143 1.00 94.06 112 ASP A O 1
ATOM 873 N N . PHE A 1 113 ? 2.911 -5.313 -12.962 1.00 95.00 113 PHE A N 1
ATOM 874 C CA . PHE A 1 113 ? 3.019 -5.443 -11.510 1.00 95.00 113 PHE A CA 1
ATOM 875 C C . PHE A 1 113 ? 1.745 -4.964 -10.797 1.00 95.00 113 PHE A C 1
ATOM 877 O O . PHE A 1 113 ? 1.159 -5.701 -10.000 1.00 95.00 113 PHE A O 1
ATOM 884 N N . ILE A 1 114 ? 1.279 -3.747 -11.111 1.00 92.00 114 ILE A N 1
ATOM 885 C CA . ILE A 1 114 ? 0.073 -3.152 -10.508 1.00 92.00 114 ILE A CA 1
ATOM 886 C C . ILE A 1 114 ? -1.173 -3.989 -10.839 1.00 92.00 114 ILE A C 1
ATOM 888 O O . ILE A 1 114 ? -2.015 -4.234 -9.972 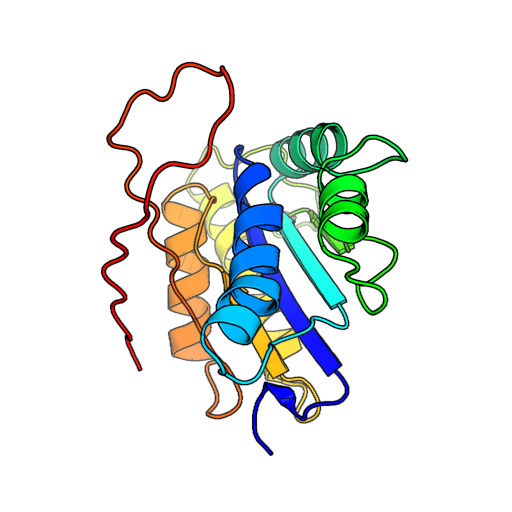1.00 92.00 114 ILE A O 1
ATOM 892 N N . ALA A 1 115 ? -1.291 -4.470 -12.076 1.00 92.44 115 ALA A N 1
ATOM 893 C CA . ALA A 1 115 ? -2.391 -5.329 -12.488 1.00 92.44 115 ALA A CA 1
ATOM 894 C C . ALA A 1 115 ? -2.390 -6.657 -11.721 1.00 92.44 115 ALA A C 1
ATOM 896 O O . ALA A 1 115 ? -3.438 -7.091 -11.237 1.00 92.44 115 ALA A O 1
ATOM 897 N N . ASN A 1 116 ? -1.221 -7.280 -11.557 1.00 93.50 116 ASN A N 1
ATOM 898 C CA . ASN A 1 116 ? -1.093 -8.542 -10.840 1.00 93.50 116 ASN A CA 1
ATOM 899 C C . ASN A 1 116 ? -1.400 -8.411 -9.349 1.00 93.50 116 ASN A C 1
ATOM 901 O O . ASN A 1 116 ? -2.137 -9.247 -8.826 1.00 93.50 116 ASN A O 1
ATOM 905 N N . ILE A 1 117 ? -0.902 -7.374 -8.671 1.00 92.94 117 ILE A N 1
ATOM 906 C CA . ILE A 1 117 ? -1.184 -7.193 -7.241 1.00 92.94 117 ILE A CA 1
ATOM 907 C C . ILE A 1 117 ? -2.670 -6.908 -6.995 1.00 92.94 117 ILE A C 1
ATOM 909 O O . ILE A 1 117 ? -3.265 -7.475 -6.079 1.00 92.94 117 ILE A O 1
ATOM 913 N N . ILE A 1 118 ? -3.311 -6.107 -7.856 1.00 91.19 118 ILE A N 1
ATOM 914 C CA . ILE A 1 118 ? -4.758 -5.887 -7.783 1.00 91.19 118 ILE A CA 1
ATOM 915 C C . ILE A 1 118 ? -5.476 -7.218 -7.994 1.00 91.19 118 ILE A C 1
ATOM 917 O O . ILE A 1 118 ? -6.255 -7.613 -7.132 1.00 91.19 118 ILE A O 1
ATOM 921 N N . ARG A 1 119 ? -5.156 -7.960 -9.062 1.00 91.00 119 ARG A N 1
ATOM 922 C CA . ARG A 1 119 ? -5.744 -9.279 -9.348 1.00 91.00 119 ARG A CA 1
ATOM 923 C C . ARG A 1 119 ? -5.626 -10.256 -8.174 1.00 91.00 119 ARG A C 1
ATOM 925 O O . ARG A 1 119 ? -6.575 -10.984 -7.897 1.00 91.00 119 ARG A O 1
ATOM 932 N N . GLN A 1 120 ? -4.489 -10.280 -7.478 1.00 91.06 120 GLN A N 1
ATOM 933 C CA . GLN A 1 120 ? -4.296 -11.121 -6.293 1.00 91.06 120 GLN A CA 1
ATOM 934 C C . GLN A 1 120 ? -5.299 -10.758 -5.193 1.00 91.06 120 GLN A C 1
ATOM 936 O O . GLN A 1 120 ? -6.038 -11.627 -4.728 1.00 91.06 120 GLN A O 1
ATOM 941 N N . TYR A 1 121 ? -5.399 -9.478 -4.833 1.00 89.25 121 TYR A N 1
ATOM 942 C CA . TYR A 1 121 ? -6.337 -9.033 -3.802 1.00 89.25 121 TYR A CA 1
ATOM 943 C C . TYR A 1 121 ? -7.802 -9.188 -4.205 1.00 89.25 121 TYR A C 1
ATOM 945 O O . TYR A 1 121 ? -8.629 -9.521 -3.360 1.00 89.25 121 TYR A O 1
ATOM 953 N N . THR A 1 122 ? -8.133 -8.989 -5.482 1.00 86.88 122 THR A N 1
ATOM 954 C CA . THR A 1 122 ? -9.508 -9.148 -5.974 1.00 86.88 122 THR A CA 1
ATOM 955 C C . THR A 1 122 ? -9.936 -10.606 -6.123 1.00 86.88 122 THR A C 1
ATOM 957 O O . THR A 1 122 ? -11.135 -10.877 -6.180 1.00 86.88 122 THR A O 1
ATOM 960 N N . SER A 1 123 ? -8.986 -11.546 -6.179 1.00 86.56 123 SER A N 1
ATOM 961 C CA . SER A 1 123 ? -9.269 -12.986 -6.227 1.00 86.56 123 SER A CA 1
ATOM 962 C C . SER A 1 123 ? -9.631 -13.596 -4.867 1.00 86.56 123 SER A C 1
ATOM 964 O O . SER A 1 123 ? -10.200 -14.684 -4.825 1.00 86.56 123 SER A O 1
ATOM 966 N N . ASN A 1 124 ? -9.343 -12.900 -3.760 1.00 83.62 124 ASN A N 1
ATOM 967 C CA . ASN A 1 124 ? -9.686 -13.342 -2.409 1.00 83.62 124 ASN A CA 1
ATOM 968 C C . ASN A 1 124 ? -11.099 -12.872 -2.019 1.00 83.62 124 ASN A C 1
ATOM 970 O O . ASN A 1 124 ? -11.324 -11.701 -1.720 1.00 83.62 124 ASN A O 1
ATOM 974 N N . ASP A 1 125 ? -12.046 -13.808 -1.953 1.00 77.56 125 ASP A N 1
ATOM 975 C CA . ASP A 1 125 ? -13.457 -13.529 -1.657 1.00 77.56 125 ASP A CA 1
ATOM 976 C C . ASP A 1 125 ? -13.750 -13.018 -0.236 1.00 77.56 125 ASP A C 1
ATOM 978 O O . ASP A 1 125 ? -14.837 -12.466 0.006 1.00 77.56 125 ASP A O 1
ATOM 982 N N . ASN A 1 126 ? -12.793 -13.187 0.680 1.00 81.88 126 ASN A N 1
ATOM 983 C CA . ASN A 1 126 ? -12.881 -12.769 2.080 1.00 81.88 126 ASN A CA 1
ATOM 984 C C . ASN A 1 126 ? -12.260 -11.387 2.334 1.00 81.88 126 ASN A C 1
ATOM 986 O O . ASN A 1 126 ? -12.389 -10.858 3.440 1.00 81.88 126 ASN A O 1
ATOM 990 N N . CYS A 1 127 ? -11.660 -10.778 1.310 1.00 85.06 127 CYS A N 1
ATOM 991 C CA . CYS A 1 127 ? -10.998 -9.483 1.377 1.00 85.06 127 CYS A CA 1
ATOM 992 C C . CYS A 1 127 ? -11.881 -8.365 0.803 1.00 85.06 127 CYS A C 1
ATOM 994 O O . CYS A 1 127 ? -12.413 -8.468 -0.304 1.00 85.06 127 CYS A O 1
ATOM 996 N N . ALA A 1 128 ? -11.993 -7.256 1.534 1.00 89.38 128 ALA A N 1
ATOM 997 C CA . ALA A 1 128 ? -12.451 -5.988 0.987 1.00 89.38 128 ALA A CA 1
ATOM 998 C C . ALA A 1 128 ? -11.244 -5.135 0.587 1.00 89.38 128 ALA A C 1
ATOM 1000 O O . ALA A 1 128 ? -10.439 -4.736 1.429 1.00 89.38 128 ALA A O 1
ATOM 1001 N N . LEU A 1 129 ? -11.151 -4.813 -0.701 1.00 90.12 129 LEU A N 1
ATOM 1002 C CA . LEU A 1 129 ? -10.086 -3.981 -1.244 1.00 90.12 129 LEU A CA 1
ATOM 1003 C C . LEU A 1 129 ? -10.573 -2.538 -1.427 1.00 90.12 129 LEU A C 1
ATOM 1005 O O . LEU A 1 129 ? -11.536 -2.279 -2.157 1.00 90.12 129 LEU A O 1
ATOM 1009 N N . HIS A 1 130 ? -9.866 -1.602 -0.796 1.00 90.25 130 HIS A N 1
ATOM 1010 C CA . HIS A 1 130 ? -9.946 -0.178 -1.082 1.00 90.25 130 HIS A CA 1
ATOM 1011 C C . HIS A 1 130 ? -8.671 0.269 -1.790 1.00 90.25 130 HIS A C 1
ATOM 1013 O O . HIS A 1 130 ? -7.581 0.181 -1.228 1.00 90.25 130 HIS A O 1
ATOM 1019 N N . VAL A 1 131 ? -8.800 0.779 -3.014 1.00 89.00 131 VAL A N 1
ATOM 1020 C CA . VAL A 1 131 ? -7.646 1.238 -3.796 1.00 89.00 131 VAL A CA 1
ATOM 1021 C C . VAL A 1 131 ? -7.654 2.752 -3.912 1.00 89.00 131 VAL A C 1
ATOM 1023 O O . VAL A 1 131 ? -8.652 3.336 -4.340 1.00 89.00 131 VAL A O 1
ATOM 1026 N N . SER A 1 132 ? -6.533 3.375 -3.554 1.00 85.69 132 SER A N 1
ATOM 1027 C CA . SER A 1 132 ? -6.274 4.785 -3.824 1.00 85.69 132 SER A CA 1
ATOM 1028 C C . SER A 1 132 ? -5.465 4.944 -5.105 1.00 85.69 132 SER A C 1
ATOM 1030 O O . SER A 1 132 ? -4.368 4.403 -5.244 1.00 85.69 132 SER A O 1
ATOM 1032 N N . ILE A 1 133 ? -6.011 5.745 -6.017 1.00 75.81 133 ILE A N 1
ATOM 1033 C CA . ILE A 1 133 ? -5.357 6.189 -7.258 1.00 75.81 133 ILE A CA 1
ATOM 1034 C C . ILE A 1 133 ? -4.575 7.503 -7.021 1.00 75.81 133 ILE A C 1
ATOM 1036 O O . ILE A 1 133 ? -3.896 8.018 -7.908 1.00 75.81 133 ILE A O 1
ATOM 1040 N N . ALA A 1 134 ? -4.665 8.070 -5.815 1.00 65.19 134 ALA A N 1
ATOM 1041 C CA . ALA A 1 134 ? -4.063 9.350 -5.494 1.00 65.19 134 ALA A CA 1
ATOM 1042 C C . ALA A 1 134 ? -2.574 9.196 -5.134 1.00 65.19 134 ALA A C 1
ATOM 1044 O O . ALA A 1 134 ? -2.220 8.391 -4.275 1.00 65.19 134 ALA A O 1
ATOM 1045 N N . GLY A 1 135 ? -1.721 10.020 -5.757 1.00 58.53 135 GLY A N 1
ATOM 1046 C CA . GLY A 1 135 ? -0.337 10.257 -5.324 1.00 58.53 135 GLY A CA 1
ATOM 1047 C C . GLY A 1 135 ? 0.781 9.589 -6.130 1.00 58.53 135 GLY A C 1
ATOM 1048 O O . GLY A 1 135 ? 1.946 9.839 -5.829 1.00 58.53 135 GLY A O 1
ATOM 1049 N N . GLY A 1 136 ? 0.457 8.797 -7.157 1.00 62.69 136 GLY A N 1
ATOM 1050 C CA . GLY A 1 136 ? 1.396 8.222 -8.134 1.00 62.69 136 GLY A CA 1
ATOM 1051 C C . GLY A 1 136 ? 1.871 9.193 -9.222 1.00 62.69 136 GLY A C 1
ATOM 1052 O O . GLY A 1 136 ? 1.304 10.275 -9.410 1.00 62.69 136 GLY A O 1
ATOM 1053 N N . ARG A 1 137 ? 2.852 8.776 -10.042 1.00 68.00 137 ARG A N 1
ATOM 1054 C CA . ARG A 1 137 ? 2.965 9.361 -11.396 1.00 68.00 137 ARG A CA 1
ATOM 1055 C C . ARG A 1 137 ? 1.628 9.147 -12.112 1.00 68.00 137 ARG A C 1
ATOM 1057 O O . ARG A 1 137 ? 1.005 8.104 -11.933 1.00 68.00 137 ARG A O 1
ATOM 1064 N N . LYS A 1 138 ? 1.190 10.100 -12.948 1.00 74.69 138 LYS A N 1
ATOM 1065 C CA . LYS A 1 138 ? -0.110 10.026 -13.657 1.00 74.69 138 LYS A CA 1
ATOM 1066 C C . LYS A 1 138 ? -0.343 8.663 -14.334 1.00 74.69 138 LYS A C 1
ATOM 1068 O O . LYS A 1 138 ? -1.463 8.165 -14.338 1.00 74.69 138 LYS A O 1
ATOM 1073 N N . THR A 1 139 ? 0.723 8.049 -14.846 1.00 78.56 139 THR A N 1
ATOM 1074 C CA . THR A 1 139 ? 0.715 6.717 -15.465 1.00 78.56 139 THR A CA 1
ATOM 1075 C C . THR A 1 139 ? 0.383 5.582 -14.488 1.00 78.56 139 THR A C 1
ATOM 1077 O O . THR A 1 139 ? -0.435 4.732 -14.815 1.00 78.56 139 THR A O 1
ATOM 1080 N N . GLN A 1 140 ? 0.917 5.584 -13.264 1.00 76.56 140 GLN A N 1
ATOM 1081 C CA . GLN A 1 140 ? 0.593 4.568 -12.249 1.00 76.56 140 GLN A CA 1
ATOM 1082 C C . GLN A 1 140 ? -0.883 4.618 -11.836 1.00 76.56 140 GLN A C 1
ATOM 1084 O O . GLN A 1 140 ? -1.528 3.580 -11.675 1.00 76.56 140 GLN A O 1
ATOM 1089 N N . GLY A 1 141 ? -1.443 5.827 -11.725 1.00 80.88 141 GLY A N 1
ATOM 1090 C CA . GLY A 1 141 ? -2.870 6.000 -11.467 1.00 80.88 141 GLY A CA 1
ATOM 1091 C C . GLY A 1 141 ? -3.739 5.448 -12.604 1.00 80.88 141 GLY A C 1
ATOM 1092 O O . GLY A 1 141 ? -4.746 4.789 -12.344 1.00 80.88 141 GLY A O 1
ATOM 1093 N N . TYR A 1 142 ? -3.309 5.640 -13.856 1.00 83.69 142 TYR A N 1
ATOM 1094 C CA . TYR A 1 142 ? -3.959 5.052 -15.030 1.00 83.69 142 TYR A CA 1
ATOM 1095 C C . TYR A 1 142 ? -3.950 3.516 -14.986 1.00 83.69 142 TYR A C 1
ATOM 1097 O O . TYR A 1 142 ? -5.007 2.906 -15.132 1.00 83.69 142 TYR A O 1
ATOM 1105 N N . TYR A 1 143 ? -2.802 2.884 -14.711 1.00 86.50 143 TYR A N 1
ATOM 1106 C CA . TYR A 1 143 ? -2.714 1.418 -14.614 1.00 86.50 143 TYR A CA 1
ATOM 1107 C C . TYR A 1 143 ? -3.555 0.852 -13.476 1.00 86.50 143 TYR A C 1
ATOM 1109 O O . TYR A 1 143 ? -4.234 -0.154 -13.653 1.00 86.50 143 TYR A O 1
ATOM 1117 N N . THR A 1 144 ? -3.575 1.540 -12.336 1.00 86.25 144 THR A N 1
ATOM 1118 C CA . THR A 1 144 ? -4.416 1.175 -11.192 1.00 86.25 144 THR A CA 1
ATOM 1119 C C . THR A 1 144 ? -5.899 1.201 -11.574 1.00 86.25 144 THR A C 1
ATOM 1121 O O . THR A 1 144 ? -6.619 0.232 -11.338 1.00 86.25 144 THR A O 1
ATOM 1124 N N . GLY A 1 145 ? -6.360 2.284 -12.210 1.00 85.06 145 GLY A N 1
ATOM 1125 C CA . GLY A 1 145 ? -7.743 2.403 -12.678 1.00 85.06 145 GLY A CA 1
ATOM 1126 C C . GLY A 1 145 ? -8.108 1.359 -13.736 1.00 85.06 145 GLY A C 1
ATOM 1127 O O . GLY A 1 145 ? -9.181 0.765 -13.668 1.00 85.06 145 GLY A O 1
ATOM 1128 N N . PHE A 1 146 ? -7.199 1.085 -14.674 1.00 86.06 146 PHE A N 1
ATOM 1129 C CA . PHE A 1 146 ? -7.396 0.073 -15.712 1.00 86.06 146 PHE A CA 1
ATOM 1130 C C . PHE A 1 146 ? -7.444 -1.352 -15.141 1.00 86.06 146 PHE A C 1
ATOM 1132 O O . PHE A 1 146 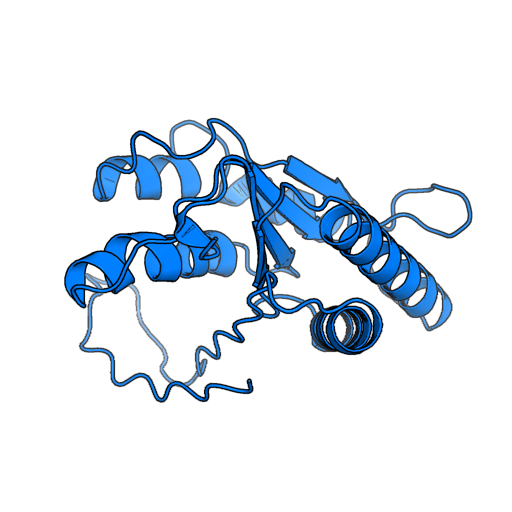? -8.315 -2.142 -15.488 1.00 86.06 146 PHE A O 1
ATOM 1139 N N . ALA A 1 147 ? -6.570 -1.690 -14.196 1.00 86.88 147 ALA A N 1
ATOM 1140 C CA . ALA A 1 147 ? -6.624 -2.982 -13.518 1.00 86.88 147 ALA A CA 1
ATOM 1141 C C . ALA A 1 147 ? -7.939 -3.168 -12.742 1.00 86.88 147 ALA A C 1
ATOM 1143 O O . ALA A 1 147 ? -8.509 -4.258 -12.732 1.00 86.88 147 ALA A O 1
ATOM 1144 N N . LEU A 1 148 ? -8.463 -2.104 -12.128 1.00 85.56 148 LEU A N 1
ATOM 1145 C CA . LEU A 1 148 ? -9.756 -2.144 -11.444 1.00 85.56 148 LEU A CA 1
ATOM 1146 C C . LEU A 1 148 ? -10.940 -2.298 -12.400 1.00 85.56 148 LEU A C 1
ATOM 1148 O O . LEU A 1 148 ? -11.920 -2.927 -12.014 1.00 85.56 148 LEU A O 1
ATOM 1152 N N . SER A 1 149 ? -10.871 -1.784 -13.631 1.00 84.00 149 SER A N 1
ATOM 1153 C CA . SER A 1 149 ? -11.935 -2.026 -14.614 1.00 84.00 149 SER A CA 1
ATOM 1154 C C . SER A 1 149 ? -11.947 -3.476 -15.109 1.00 84.00 149 SER A C 1
ATOM 1156 O O . SER A 1 149 ? -13.016 -4.003 -15.406 1.00 84.00 149 SER A O 1
ATOM 1158 N N . LEU A 1 150 ? -10.786 -4.141 -15.140 1.00 84.75 150 LEU A N 1
ATOM 1159 C CA . LEU A 1 150 ? -10.662 -5.550 -15.525 1.00 84.75 150 LEU A CA 1
ATOM 1160 C C . LEU A 1 150 ? -11.015 -6.523 -14.394 1.00 84.75 150 LEU A C 1
ATOM 1162 O O . LEU A 1 150 ? -11.667 -7.539 -14.627 1.00 84.75 150 LEU A O 1
ATOM 1166 N N . PHE A 1 151 ? -10.560 -6.237 -13.173 1.00 84.06 151 PHE A N 1
ATOM 1167 C CA . PHE A 1 151 ? -10.636 -7.169 -12.042 1.00 84.06 151 PHE A CA 1
ATOM 1168 C C . PHE A 1 151 ? -11.602 -6.727 -10.939 1.00 84.06 151 PHE A C 1
ATOM 1170 O O . PHE A 1 151 ? -11.726 -7.413 -9.922 1.00 84.06 151 PHE A O 1
ATOM 1177 N N . GLY A 1 152 ? -12.274 -5.591 -11.121 1.00 73.69 152 GLY A N 1
ATOM 1178 C CA . GLY A 1 152 ? -13.263 -5.054 -10.197 1.00 73.69 152 GLY A CA 1
ATOM 1179 C C . GLY A 1 152 ? -14.403 -6.039 -9.930 1.00 73.69 152 GLY A C 1
ATOM 1180 O O . GLY A 1 152 ? -14.915 -6.711 -10.823 1.00 73.69 152 GLY A O 1
ATOM 1181 N N . ARG A 1 153 ? -14.813 -6.125 -8.666 1.00 70.12 153 ARG A N 1
ATOM 1182 C CA . ARG A 1 153 ? -15.897 -6.974 -8.160 1.00 70.12 153 ARG A CA 1
ATOM 1183 C C . ARG A 1 153 ? -16.806 -6.119 -7.274 1.00 70.12 153 ARG A C 1
ATOM 1185 O O . ARG A 1 153 ? -16.327 -5.140 -6.711 1.00 70.12 153 ARG A O 1
ATOM 1192 N N . PRO A 1 154 ? -18.078 -6.496 -7.049 1.00 59.84 154 PRO A N 1
ATOM 1193 C CA . PRO A 1 154 ? -19.018 -5.687 -6.258 1.00 59.84 154 PRO A CA 1
ATOM 1194 C C . PRO A 1 154 ? -18.563 -5.365 -4.822 1.00 59.84 154 PRO A C 1
ATOM 1196 O O . PRO A 1 154 ? -19.000 -4.380 -4.235 1.00 59.84 154 PRO A O 1
ATOM 1199 N N . LYS A 1 155 ? -17.689 -6.200 -4.244 1.00 62.12 155 LYS A N 1
ATOM 1200 C CA . LYS A 1 155 ? -17.116 -6.028 -2.897 1.00 62.12 155 LYS A CA 1
ATOM 1201 C C . LYS A 1 155 ? -15.924 -5.057 -2.863 1.00 62.12 155 LYS A C 1
ATOM 1203 O O . LYS A 1 155 ? -15.401 -4.759 -1.793 1.00 62.12 155 LYS A O 1
ATOM 1208 N N . ILE A 1 156 ? -15.484 -4.575 -4.023 1.00 57.12 156 ILE A N 1
ATOM 1209 C CA . ILE A 1 156 ? -14.348 -3.671 -4.173 1.00 57.12 156 ILE A CA 1
ATOM 1210 C C . ILE A 1 156 ? -14.875 -2.252 -4.1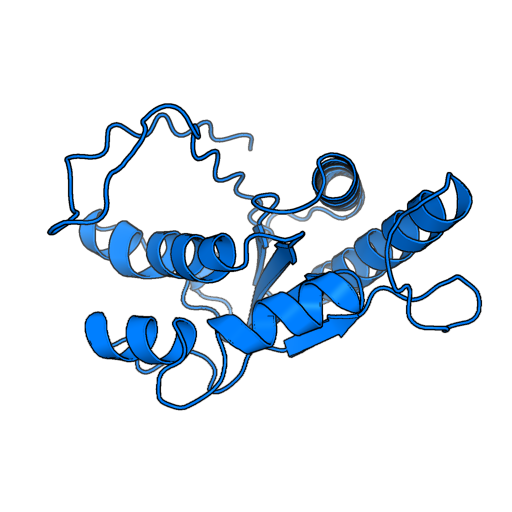98 1.00 57.12 156 ILE A C 1
ATOM 1212 O O . ILE A 1 156 ? -15.808 -1.931 -4.933 1.00 57.12 156 ILE A O 1
ATOM 1216 N N . ARG A 1 157 ? -14.254 -1.386 -3.401 1.00 57.81 157 ARG A N 1
ATOM 1217 C CA . ARG A 1 157 ? -14.536 0.041 -3.454 1.00 57.81 157 ARG A CA 1
ATOM 1218 C C . ARG A 1 157 ? -13.307 0.747 -3.997 1.00 57.81 157 ARG A C 1
ATOM 1220 O O . ARG A 1 157 ? -12.317 0.913 -3.293 1.00 57.81 157 ARG A O 1
ATOM 1227 N N . CYS A 1 158 ? -13.380 1.193 -5.243 1.00 48.31 158 CYS A N 1
ATOM 1228 C CA . CYS A 1 158 ? -12.455 2.208 -5.715 1.00 48.31 158 CYS A CA 1
ATOM 1229 C C . CYS A 1 158 ? -12.931 3.565 -5.186 1.00 48.31 158 CYS A C 1
ATOM 1231 O O . CYS A 1 158 ? -14.112 3.898 -5.297 1.00 48.31 158 CYS A O 1
ATOM 1233 N N . ARG A 1 159 ? -12.035 4.362 -4.600 1.00 54.16 159 ARG A N 1
ATOM 1234 C CA . ARG A 1 159 ? -12.282 5.798 -4.448 1.00 54.16 159 ARG A CA 1
ATOM 1235 C C . ARG A 1 159 ? -11.094 6.555 -4.997 1.00 54.16 159 ARG A C 1
ATOM 1237 O O . ARG A 1 159 ? -9.959 6.381 -4.562 1.00 54.16 159 ARG A O 1
ATOM 1244 N N . ILE A 1 160 ? -11.392 7.452 -5.921 1.00 42.12 160 ILE A N 1
ATOM 1245 C CA . ILE A 1 160 ? -10.454 8.470 -6.355 1.00 42.12 160 ILE A CA 1
ATOM 1246 C C . ILE A 1 160 ? -10.578 9.624 -5.360 1.00 42.12 160 ILE A C 1
ATOM 1248 O O . ILE A 1 160 ? -11.623 10.270 -5.282 1.00 42.12 160 ILE A O 1
ATOM 1252 N N . PHE A 1 161 ? -9.524 9.880 -4.589 1.00 36.81 161 PHE A N 1
ATOM 1253 C CA . PHE A 1 161 ? -9.411 11.120 -3.830 1.00 36.81 161 PHE A CA 1
ATOM 1254 C C . PHE A 1 161 ? -8.665 12.134 -4.703 1.00 36.81 161 PHE A C 1
ATOM 1256 O O . PHE A 1 161 ? -7.456 12.029 -4.891 1.00 36.81 161 PHE A O 1
ATOM 1263 N N . TRP A 1 162 ? -9.386 13.082 -5.304 1.00 25.98 162 TRP A N 1
ATOM 1264 C CA . TRP A 1 162 ? -8.765 14.221 -5.984 1.00 25.98 162 TRP A CA 1
ATOM 1265 C C . TRP A 1 162 ? -8.592 15.353 -4.972 1.00 25.98 162 TRP A C 1
ATOM 1267 O O . TRP A 1 162 ? -9.558 16.022 -4.608 1.00 25.98 162 TRP A O 1
ATOM 1277 N N . TRP A 1 163 ? -7.357 15.576 -4.523 1.00 30.67 163 TRP A N 1
ATOM 1278 C CA . TRP A 1 163 ? -6.981 16.818 -3.854 1.00 30.67 163 TRP A CA 1
ATOM 1279 C C . TRP A 1 163 ? -6.496 17.802 -4.928 1.00 30.67 163 TRP A C 1
ATOM 1281 O O . TRP A 1 163 ? -5.461 17.585 -5.561 1.00 30.67 163 TRP A O 1
ATOM 1291 N N . MET A 1 164 ? -7.266 18.861 -5.207 1.00 27.44 164 MET A N 1
ATOM 1292 C CA . MET A 1 164 ? -6.803 19.937 -6.092 1.00 27.44 164 MET A CA 1
ATOM 1293 C C . MET A 1 164 ? -5.677 20.702 -5.385 1.00 27.44 164 MET A C 1
ATOM 1295 O O . MET A 1 164 ? -5.936 21.482 -4.473 1.00 27.44 164 MET A O 1
ATOM 1299 N N . GLN A 1 165 ? -4.438 20.504 -5.848 1.00 30.05 165 GLN A N 1
ATOM 1300 C CA . GLN A 1 165 ? -3.236 21.278 -5.498 1.00 30.05 165 GLN A CA 1
ATOM 1301 C C . GLN A 1 165 ? -3.328 22.742 -5.979 1.00 30.05 165 GLN A C 1
ATOM 1303 O O . GLN A 1 165 ? -2.502 23.192 -6.767 1.00 30.05 165 GLN A O 1
ATOM 1308 N N . ASN A 1 166 ? -4.344 23.504 -5.570 1.00 29.83 166 ASN A N 1
ATOM 1309 C CA . ASN A 1 166 ? -4.474 24.905 -5.977 1.00 29.83 166 ASN A CA 1
ATOM 1310 C C . ASN A 1 166 ? -4.780 25.840 -4.808 1.00 29.83 166 ASN A C 1
ATOM 1312 O O . ASN A 1 166 ? -5.688 26.660 -4.864 1.00 29.83 166 ASN A O 1
ATOM 1316 N N . THR A 1 167 ? -3.950 25.760 -3.772 1.00 29.09 167 THR A N 1
ATOM 1317 C CA . THR A 1 167 ? -3.672 26.893 -2.888 1.00 29.09 167 THR A CA 1
ATOM 1318 C C . THR A 1 167 ? -2.297 26.694 -2.266 1.00 29.09 167 THR A C 1
ATOM 1320 O O . THR A 1 167 ? -2.034 25.685 -1.617 1.00 29.09 167 THR A O 1
ATOM 1323 N N . LYS A 1 168 ? -1.395 27.661 -2.471 1.00 30.41 168 LYS A N 1
ATOM 1324 C CA . LYS A 1 168 ? -0.169 27.775 -1.676 1.00 30.41 168 LYS A CA 1
ATOM 1325 C C . LYS A 1 168 ? -0.579 27.849 -0.209 1.00 30.41 168 LYS A C 1
ATOM 1327 O O . LYS A 1 168 ? -1.276 28.778 0.191 1.00 30.41 168 LYS A O 1
ATOM 1332 N N . VAL A 1 169 ? -0.148 26.869 0.566 1.00 29.92 169 VAL A N 1
ATOM 1333 C CA . VAL A 1 169 ? -0.338 26.82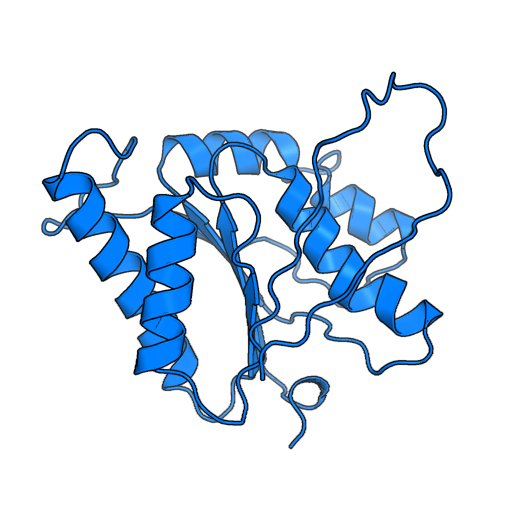8 2.007 1.00 29.92 169 VAL A CA 1
ATOM 1334 C C . VAL A 1 169 ? 1.024 27.010 2.643 1.00 29.92 169 VAL A C 1
ATOM 1336 O O . VAL A 1 169 ? 1.859 26.109 2.648 1.00 29.92 169 VAL A O 1
ATOM 1339 N N . THR A 1 170 ? 1.257 28.216 3.140 1.00 25.44 170 THR A N 1
ATOM 1340 C CA . THR A 1 170 ? 2.382 28.512 4.018 1.00 25.44 170 THR A CA 1
ATOM 1341 C C . THR A 1 170 ? 2.123 27.826 5.356 1.00 25.44 170 THR A C 1
ATOM 1343 O O . THR A 1 170 ? 1.057 27.985 5.951 1.00 25.44 170 THR A O 1
ATOM 1346 N N . VAL A 1 171 ? 3.093 27.034 5.808 1.00 33.22 171 VAL A N 1
ATOM 1347 C CA . VAL A 1 171 ? 3.039 26.279 7.061 1.00 33.22 171 VAL A CA 1
ATOM 1348 C C . VAL A 1 171 ? 3.062 27.250 8.237 1.00 33.22 171 VAL A C 1
ATOM 1350 O O . VAL A 1 171 ? 4.100 27.792 8.594 1.00 33.22 171 VAL A O 1
ATOM 1353 N N . SER A 1 172 ? 1.897 27.473 8.832 1.00 31.09 172 SER A N 1
ATOM 1354 C CA . SER A 1 172 ? 1.738 28.047 10.165 1.00 31.09 172 SER A CA 1
ATOM 1355 C C . SER A 1 172 ? 0.308 27.745 10.598 1.00 31.09 172 SER A C 1
ATOM 1357 O O . SER A 1 172 ? -0.624 28.337 10.060 1.00 31.09 172 SER A O 1
ATOM 1359 N N . SER A 1 173 ? 0.135 26.784 11.514 1.00 37.28 173 SER A N 1
ATOM 1360 C CA . SER A 1 173 ? -1.148 26.384 12.132 1.00 37.28 173 SER A CA 1
ATOM 1361 C C . SER A 1 173 ? -2.280 26.081 11.131 1.00 37.28 173 SER A C 1
ATOM 1363 O O . SER A 1 173 ? -3.082 26.956 10.818 1.00 37.28 173 SER A O 1
ATOM 1365 N N . PHE A 1 174 ? -2.356 24.858 10.591 1.00 34.16 174 PHE A N 1
ATOM 1366 C CA . PHE A 1 174 ? -3.140 24.623 9.371 1.00 34.16 174 PHE A CA 1
ATOM 1367 C C . PHE A 1 174 ? -4.266 23.582 9.491 1.00 34.16 174 PHE A C 1
ATOM 1369 O O . PHE A 1 174 ? -4.099 22.409 9.174 1.00 34.16 174 PHE A O 1
ATOM 1376 N N . ILE A 1 175 ? -5.460 24.060 9.853 1.00 45.66 175 ILE A N 1
ATOM 1377 C CA . ILE A 1 175 ? -6.720 23.593 9.257 1.00 45.66 175 ILE A CA 1
ATOM 1378 C C . ILE A 1 175 ? -7.411 24.824 8.660 1.00 45.66 175 ILE A C 1
ATOM 1380 O O . ILE A 1 175 ? -7.752 25.741 9.407 1.00 45.66 175 ILE A O 1
ATOM 1384 N N . PRO A 1 176 ? -7.721 24.830 7.355 1.00 31.22 176 PRO A N 1
ATOM 1385 C CA . PRO A 1 176 ? -8.806 25.637 6.829 1.00 31.22 176 PRO A CA 1
ATOM 1386 C C . PRO A 1 176 ? -9.877 24.752 6.190 1.00 31.22 176 PRO A C 1
ATOM 1388 O O . PRO A 1 176 ? -9.607 23.806 5.454 1.00 31.22 176 PRO A O 1
ATOM 1391 N N . ARG A 1 177 ? -11.121 25.114 6.509 1.00 33.66 177 ARG A N 1
ATOM 1392 C CA . ARG A 1 177 ? -12.403 24.634 5.975 1.00 33.66 177 ARG A CA 1
ATOM 1393 C C . ARG A 1 177 ? -12.316 24.026 4.563 1.00 33.66 177 ARG A C 1
ATOM 1395 O O . ARG A 1 177 ? -12.138 24.740 3.579 1.00 33.66 177 ARG A O 1
ATOM 1402 N N . LEU A 1 178 ? -12.547 22.714 4.480 1.00 37.50 178 LEU A N 1
ATOM 1403 C CA . LEU A 1 178 ? -12.661 21.950 3.235 1.00 37.50 178 LEU A CA 1
ATOM 1404 C C . LEU A 1 178 ? -14.041 22.155 2.582 1.00 37.50 178 LEU A C 1
ATOM 1406 O O . LEU A 1 178 ? -15.066 21.802 3.166 1.00 37.50 178 LEU A O 1
ATOM 1410 N N . LYS A 1 179 ? -14.063 22.626 1.331 1.00 29.28 179 LYS A N 1
ATOM 1411 C CA . LYS A 1 179 ? -15.094 22.246 0.351 1.00 29.28 179 LYS A CA 1
ATOM 1412 C C . LYS A 1 179 ? -14.488 21.147 -0.523 1.00 29.28 179 LYS A C 1
ATOM 1414 O O . LYS A 1 179 ? -13.567 21.422 -1.282 1.00 29.28 179 LYS A O 1
ATOM 1419 N N . LEU A 1 180 ? -14.981 19.915 -0.394 1.00 34.53 180 LEU A N 1
ATOM 1420 C CA . LEU A 1 180 ? -14.598 18.780 -1.238 1.00 34.53 180 LEU A CA 1
ATOM 1421 C C . LEU A 1 180 ? -15.762 18.468 -2.187 1.00 34.53 180 LEU A C 1
ATOM 1423 O O . LEU A 1 180 ? -16.876 18.219 -1.728 1.00 34.53 180 LEU A O 1
ATOM 1427 N N . VAL A 1 181 ? -15.507 18.474 -3.495 1.00 27.92 181 VAL A N 1
ATOM 1428 C CA . VAL A 1 181 ? -16.423 17.916 -4.498 1.00 27.92 181 VAL A CA 1
ATOM 1429 C C . VAL A 1 181 ? -16.063 16.439 -4.649 1.00 27.92 181 VAL A C 1
ATOM 1431 O O . VAL A 1 181 ? -14.999 16.102 -5.160 1.00 27.92 181 VAL A O 1
ATOM 1434 N N . LEU A 1 182 ? -16.926 15.558 -4.144 1.00 30.88 182 LEU A N 1
ATOM 1435 C CA . LEU A 1 182 ? -16.788 14.108 -4.253 1.00 30.88 182 LEU A CA 1
ATOM 1436 C C . LEU A 1 182 ? -17.484 13.646 -5.541 1.00 30.88 182 LEU A C 1
ATOM 1438 O O . LEU A 1 182 ? -18.711 13.653 -5.597 1.00 30.88 182 LEU A O 1
ATOM 1442 N N . PHE A 1 183 ? -16.735 13.218 -6.558 1.00 27.70 183 PHE A N 1
ATOM 1443 C CA . PHE A 1 183 ? -17.315 12.433 -7.651 1.00 27.70 183 PHE A CA 1
ATOM 1444 C C . PHE A 1 183 ? -17.249 10.951 -7.275 1.00 27.70 183 PHE A C 1
ATOM 1446 O O . PHE A 1 183 ? -16.179 10.344 -7.256 1.00 27.70 183 PHE A O 1
ATOM 1453 N N . LEU A 1 184 ? -18.406 10.374 -6.940 1.00 26.27 184 LEU A N 1
ATOM 1454 C CA . LEU A 1 184 ? -18.598 8.928 -6.985 1.00 26.27 184 LEU A CA 1
ATOM 1455 C C . LEU A 1 184 ? -18.619 8.515 -8.459 1.00 26.27 184 LEU A C 1
ATOM 1457 O O . LEU A 1 184 ? -19.586 8.798 -9.160 1.00 26.27 184 LEU A O 1
ATOM 1461 N N . LEU A 1 185 ? -17.573 7.841 -8.923 1.00 26.48 185 LEU A N 1
ATOM 1462 C CA . LEU A 1 185 ? -17.695 6.946 -10.068 1.00 26.48 185 LEU A CA 1
ATOM 1463 C C . LEU A 1 185 ? -17.810 5.531 -9.500 1.00 26.48 185 LEU A C 1
ATOM 1465 O O . LEU A 1 185 ? -16.819 4.989 -9.022 1.00 26.48 185 LEU A O 1
ATOM 1469 N N . LEU A 1 186 ? -19.074 5.083 -9.473 1.00 32.62 186 LEU A N 1
ATOM 1470 C CA . LEU A 1 186 ? -19.636 3.729 -9.316 1.00 32.62 186 LEU A CA 1
ATOM 1471 C C . LEU A 1 186 ? -18.842 2.721 -8.465 1.00 32.62 186 LEU A C 1
ATOM 1473 O O . LEU A 1 186 ? -17.840 2.164 -8.957 1.00 32.62 186 LEU A O 1
#

Organism: NCBI:txid1416627

Sequence (186 aa):
MRPEEHPEKVLLISVGTSPQIITEVIYALTVQRQRQQLPMFMPSKIVVVSTTTGIIEAKKGLDGANGYYTKLAQDYHLTDLPTAIDYQTIVTSNNEPLDDIRNSKDNADAADFIANIIRQYTSNDNCALHVSIAGGRKTQGYYTGFALSLFGRPKIRCRIFWWMQNTKVTVSSFIPRLKLVLFLLL